Protein AF-A0A2E7NXA2-F1 (afdb_monomer_lite)

Structure (mmCIF, N/CA/C/O backbone):
data_AF-A0A2E7NXA2-F1
#
_entry.id   AF-A0A2E7NXA2-F1
#
loop_
_atom_site.group_PDB
_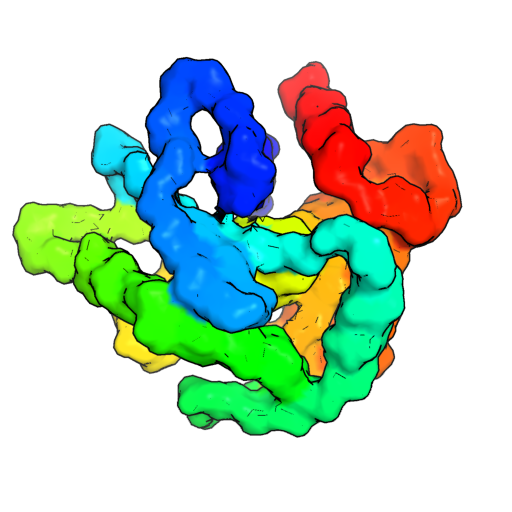atom_site.id
_atom_site.type_symbol
_atom_site.label_atom_id
_atom_site.label_alt_id
_atom_site.label_comp_id
_atom_site.label_asym_id
_atom_site.label_entity_id
_atom_site.label_seq_id
_atom_site.pdbx_PDB_ins_code
_atom_site.Cartn_x
_atom_site.Cartn_y
_atom_site.Cartn_z
_atom_site.occupancy
_atom_site.B_iso_or_equiv
_atom_site.auth_seq_id
_atom_site.auth_comp_id
_atom_site.auth_asym_id
_atom_site.auth_atom_id
_atom_site.pdbx_PDB_model_num
ATOM 1 N N . MET A 1 1 ? -16.836 -3.046 -6.533 1.00 71.62 1 MET A N 1
ATOM 2 C CA . MET A 1 1 ? -16.035 -2.036 -7.248 1.00 71.62 1 MET A CA 1
ATOM 3 C C . MET A 1 1 ? -15.744 -0.869 -6.328 1.00 71.62 1 MET A C 1
ATOM 5 O O . MET A 1 1 ? -16.643 -0.402 -5.627 1.00 71.62 1 MET A O 1
ATOM 9 N N . THR A 1 2 ? -14.495 -0.420 -6.298 1.00 87.81 2 THR A N 1
ATOM 10 C CA . THR A 1 2 ? -14.061 0.725 -5.492 1.00 87.81 2 THR A CA 1
ATOM 11 C C . THR A 1 2 ? -14.562 2.031 -6.111 1.00 87.81 2 THR A C 1
ATOM 13 O O . THR A 1 2 ? -14.326 2.310 -7.281 1.00 87.81 2 THR A O 1
ATOM 16 N N . SER A 1 3 ? -15.252 2.865 -5.324 1.00 92.94 3 SER A N 1
ATOM 17 C CA . SER A 1 3 ? -15.805 4.127 -5.833 1.00 92.94 3 SER A CA 1
ATOM 18 C C . SER A 1 3 ? -14.720 5.137 -6.214 1.00 92.94 3 SER A C 1
ATOM 20 O O . SER A 1 3 ? -13.689 5.245 -5.546 1.00 92.94 3 SER A O 1
ATOM 22 N N . HIS A 1 4 ? -15.002 5.960 -7.227 1.00 93.00 4 HIS A N 1
ATOM 23 C CA . HIS A 1 4 ? -14.107 7.028 -7.680 1.00 93.00 4 HIS A CA 1
ATOM 24 C C . HIS A 1 4 ? -13.655 7.952 -6.531 1.00 93.00 4 HIS A C 1
ATOM 26 O O . HIS A 1 4 ? -12.472 8.251 -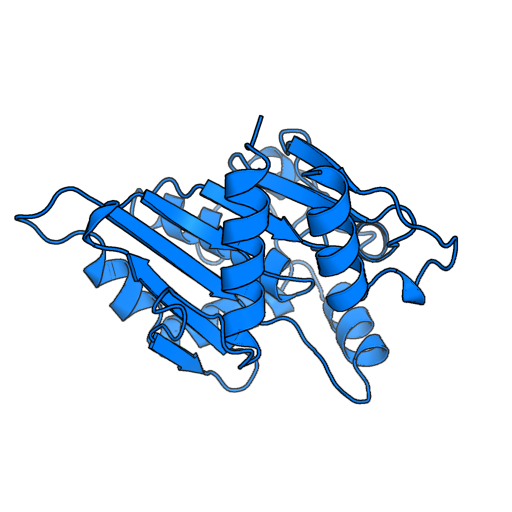6.374 1.00 93.00 4 HIS A O 1
ATOM 32 N N . ARG A 1 5 ? -14.583 8.322 -5.635 1.00 92.56 5 ARG A N 1
ATOM 33 C CA . ARG A 1 5 ? -14.288 9.118 -4.431 1.00 92.56 5 ARG A CA 1
ATOM 34 C C . ARG A 1 5 ? -13.239 8.460 -3.526 1.00 92.56 5 ARG A C 1
ATOM 36 O O . ARG A 1 5 ? -12.400 9.164 -2.963 1.00 92.56 5 ARG A O 1
ATOM 43 N N . ASN A 1 6 ? -13.282 7.136 -3.365 1.00 93.94 6 ASN A N 1
ATOM 44 C CA . ASN A 1 6 ? -12.294 6.404 -2.569 1.00 93.94 6 ASN A CA 1
ATOM 45 C C . ASN A 1 6 ? -10.931 6.358 -3.269 1.00 93.94 6 ASN A C 1
ATOM 47 O O . ASN A 1 6 ? -9.923 6.513 -2.585 1.00 93.94 6 ASN A O 1
ATOM 51 N N . LEU A 1 7 ? -10.893 6.230 -4.601 1.00 95.75 7 LEU A N 1
ATOM 52 C CA . LEU A 1 7 ? -9.645 6.315 -5.370 1.00 95.75 7 LEU A CA 1
ATOM 53 C C . LEU A 1 7 ? -8.970 7.677 -5.167 1.00 95.75 7 LEU A C 1
ATOM 55 O O . LEU A 1 7 ? -7.802 7.740 -4.796 1.00 95.75 7 LEU A O 1
ATOM 59 N N . CYS A 1 8 ? -9.722 8.771 -5.313 1.00 94.38 8 CYS A N 1
ATOM 60 C CA . CYS A 1 8 ? -9.199 10.123 -5.117 1.00 94.38 8 CYS A CA 1
ATOM 61 C C . CYS A 1 8 ? -8.696 10.362 -3.687 1.00 94.38 8 CYS A C 1
ATOM 63 O O . CYS A 1 8 ? -7.637 10.956 -3.499 1.00 94.38 8 CYS A O 1
ATOM 65 N N . ARG A 1 9 ? -9.407 9.869 -2.666 1.00 94.19 9 ARG A N 1
ATOM 66 C CA . ARG A 1 9 ? -8.960 9.960 -1.264 1.00 94.19 9 ARG A CA 1
ATOM 67 C C . ARG A 1 9 ? -7.703 9.135 -0.991 1.00 94.19 9 ARG A C 1
ATOM 69 O O . ARG A 1 9 ? -6.785 9.634 -0.349 1.00 94.19 9 ARG A O 1
ATOM 76 N N . ALA A 1 10 ? -7.638 7.910 -1.509 1.00 96.00 10 ALA A N 1
ATOM 77 C CA . ALA A 1 10 ? -6.447 7.074 -1.396 1.00 96.00 10 ALA A CA 1
ATOM 78 C C . ALA A 1 10 ? -5.238 7.720 -2.085 1.00 96.00 10 ALA A C 1
ATOM 80 O O . ALA A 1 10 ? -4.130 7.643 -1.560 1.00 96.00 10 ALA A O 1
ATOM 81 N N . PHE A 1 11 ? -5.445 8.409 -3.212 1.00 95.44 11 PHE A N 1
ATOM 82 C CA . PHE A 1 11 ? -4.374 9.136 -3.889 1.00 95.44 11 PHE A CA 1
ATOM 83 C C . PHE A 1 11 ? -3.943 10.404 -3.136 1.00 95.44 11 PHE A C 1
ATOM 85 O O . PHE A 1 11 ? -2.756 10.700 -3.084 1.00 95.44 11 PHE A O 1
ATOM 92 N N . ARG A 1 12 ? -4.856 11.121 -2.467 1.00 94.00 12 ARG A N 1
ATOM 93 C CA . ARG A 1 12 ? -4.474 12.223 -1.558 1.00 94.00 12 ARG A CA 1
ATOM 94 C C . ARG A 1 12 ? -3.584 11.737 -0.410 1.00 94.00 12 ARG A C 1
ATOM 96 O O . ARG A 1 12 ? -2.581 12.368 -0.106 1.00 94.00 12 ARG A O 1
ATOM 103 N N . ALA A 1 13 ? -3.893 10.579 0.175 1.00 94.50 13 ALA A N 1
ATOM 104 C CA . ALA A 1 13 ? -3.023 9.963 1.180 1.00 94.50 13 ALA A CA 1
ATOM 105 C C . ALA A 1 13 ? -1.630 9.614 0.618 1.00 94.50 13 ALA A C 1
ATOM 107 O O . ALA A 1 13 ? -0.628 9.795 1.303 1.00 94.50 13 ALA A O 1
ATOM 108 N N . VAL A 1 14 ? -1.542 9.165 -0.641 1.00 94.56 14 VAL A N 1
ATOM 109 C CA . VAL A 1 14 ? -0.246 9.003 -1.322 1.00 94.56 14 VAL A CA 1
ATOM 110 C C . VAL A 1 14 ? 0.489 10.338 -1.404 1.00 94.56 14 VAL A C 1
ATOM 112 O O . VAL A 1 14 ? 1.670 10.413 -1.098 1.00 94.56 14 VAL A O 1
ATOM 115 N N . GLU A 1 15 ? -0.167 11.410 -1.825 1.00 91.50 15 GLU A N 1
ATOM 116 C CA . GLU A 1 15 ? 0.509 12.695 -2.011 1.00 91.50 15 GLU A CA 1
ATOM 117 C C . GLU A 1 15 ? 0.977 13.338 -0.703 1.00 91.50 15 GLU A C 1
ATOM 119 O O . GLU A 1 15 ? 2.035 13.979 -0.686 1.00 91.50 15 GLU A O 1
ATOM 124 N N . SER A 1 16 ? 0.268 13.109 0.403 1.00 89.25 16 SER A N 1
ATOM 125 C CA . SER A 1 16 ? 0.677 13.632 1.706 1.00 89.25 16 SER A CA 1
ATOM 126 C C . SER A 1 16 ? 1.985 13.011 2.208 1.00 89.25 16 SER A C 1
ATOM 128 O O . SER A 1 16 ? 2.823 13.720 2.773 1.00 89.25 16 SER A O 1
ATOM 130 N N . VAL A 1 17 ? 2.256 11.731 1.904 1.00 90.00 17 VAL A N 1
ATOM 131 C CA . VAL A 1 17 ? 3.558 11.106 2.208 1.00 90.00 17 VAL A CA 1
ATOM 132 C C . VAL A 1 17 ? 4.701 11.675 1.335 1.00 90.00 17 VAL A C 1
ATOM 134 O O . VAL A 1 17 ? 5.881 11.494 1.631 1.00 90.00 17 VAL A O 1
ATOM 137 N N . TYR A 1 18 ? 4.400 12.480 0.315 1.00 88.12 18 TYR A N 1
ATOM 138 C CA . TYR A 1 18 ? 5.392 13.266 -0.435 1.00 88.12 18 TYR A CA 1
ATOM 139 C C . TYR A 1 18 ? 5.447 14.744 -0.030 1.00 88.12 18 TYR A C 1
ATOM 141 O O . TYR A 1 18 ? 6.106 15.531 -0.704 1.00 88.12 18 TYR A O 1
ATOM 149 N N . GLY A 1 19 ? 4.789 15.130 1.068 1.00 81.12 19 GLY A N 1
ATOM 150 C CA . GLY A 1 19 ? 4.826 16.499 1.584 1.00 81.12 19 GLY A CA 1
ATOM 151 C C . GLY A 1 19 ? 3.989 17.493 0.778 1.00 81.12 19 GLY A C 1
ATOM 152 O O . GLY A 1 19 ? 4.168 18.697 0.936 1.00 81.12 19 GLY A O 1
ATOM 153 N N . ARG A 1 20 ? 3.074 17.025 -0.084 1.00 74.25 20 ARG A N 1
ATOM 154 C CA . ARG A 1 20 ? 2.134 17.922 -0.763 1.00 74.25 20 ARG A CA 1
ATOM 155 C C . ARG A 1 20 ? 0.990 18.299 0.186 1.00 74.25 20 ARG A C 1
ATOM 157 O O . ARG A 1 20 ? 0.282 17.402 0.645 1.00 74.25 20 ARG A O 1
ATOM 164 N N . PRO A 1 21 ? 0.773 19.596 0.464 1.00 63.00 21 PRO A N 1
ATOM 165 C CA . PRO A 1 21 ? -0.366 20.034 1.256 1.00 63.00 21 PRO A CA 1
ATOM 166 C C . PRO A 1 21 ? -1.672 19.847 0.473 1.00 63.00 21 PRO A C 1
ATOM 168 O O . PRO A 1 21 ? -1.718 19.995 -0.751 1.00 63.00 21 PRO A O 1
ATOM 171 N N . HIS A 1 22 ? -2.752 19.550 1.192 1.00 65.88 22 HIS A N 1
ATOM 172 C CA . HIS A 1 22 ? -4.108 19.503 0.655 1.00 65.88 22 HIS A CA 1
ATOM 173 C C . HIS A 1 22 ? -4.972 20.513 1.409 1.00 65.88 22 HIS A C 1
ATOM 175 O O . HIS A 1 22 ? -4.968 20.534 2.637 1.00 65.88 22 HIS A O 1
ATOM 181 N N . ALA A 1 23 ? -5.714 21.347 0.681 1.00 57.81 23 ALA A N 1
ATOM 182 C CA . ALA A 1 23 ? -6.649 22.287 1.286 1.00 57.81 23 ALA A CA 1
ATOM 183 C C . ALA A 1 23 ? -7.861 21.549 1.887 1.00 57.81 23 ALA A C 1
ATOM 185 O O . ALA A 1 23 ? -8.395 20.627 1.267 1.00 57.81 23 ALA A O 1
ATOM 186 N N . GLY A 1 24 ? -8.308 21.991 3.066 1.00 59.12 24 GLY A N 1
ATOM 187 C CA . GLY A 1 24 ? -9.613 21.636 3.639 1.00 59.12 24 GLY A CA 1
ATOM 188 C C . GLY A 1 24 ? -9.698 20.339 4.451 1.00 59.12 24 GLY A C 1
ATOM 189 O O . GLY A 1 24 ? -10.773 20.038 4.947 1.00 59.12 24 GLY A O 1
ATOM 190 N N . ASP A 1 25 ? -8.603 19.595 4.629 1.00 60.22 25 ASP A N 1
ATOM 191 C CA . ASP A 1 25 ? -8.569 18.343 5.400 1.00 60.22 25 ASP A CA 1
ATOM 192 C C . ASP A 1 25 ? -7.166 18.151 6.025 1.00 60.22 25 ASP A C 1
ATOM 194 O O . ASP A 1 25 ? -6.154 18.367 5.353 1.00 60.22 25 ASP A O 1
ATOM 198 N N . ASN A 1 26 ? -7.081 17.687 7.279 1.00 70.19 26 ASN A N 1
ATOM 199 C CA . ASN A 1 26 ? -5.822 17.393 7.989 1.00 70.19 26 ASN A CA 1
ATOM 200 C C . ASN A 1 26 ? -5.121 16.123 7.437 1.00 70.19 26 ASN A C 1
ATOM 202 O O . ASN A 1 26 ? -5.003 15.101 8.109 1.00 70.19 26 ASN A O 1
ATOM 206 N N . TRP A 1 27 ? -4.630 16.173 6.194 1.00 81.88 27 TRP A N 1
ATOM 207 C CA . TRP A 1 27 ? -3.899 15.070 5.542 1.00 81.88 27 TRP A CA 1
ATOM 208 C C . TRP A 1 27 ? -2.441 14.919 6.011 1.00 81.88 27 TRP A C 1
ATOM 210 O O . TRP A 1 27 ? -1.747 14.020 5.539 1.00 81.88 27 TRP A O 1
ATOM 220 N N . ALA A 1 28 ? -1.970 15.781 6.921 1.00 74.56 28 ALA A N 1
ATOM 221 C CA . ALA A 1 28 ? -0.577 15.823 7.367 1.00 74.56 28 ALA A CA 1
ATOM 222 C C . ALA A 1 28 ? -0.103 14.490 7.982 1.00 74.56 28 ALA A C 1
ATOM 224 O O . ALA A 1 28 ? 1.021 14.075 7.703 1.00 74.56 28 ALA A O 1
ATOM 225 N N . GLY A 1 29 ? -0.983 13.793 8.721 1.00 83.94 29 GLY A N 1
ATOM 226 C CA . GLY A 1 29 ? -0.728 12.477 9.322 1.00 83.94 29 GLY A CA 1
ATOM 227 C C . GLY A 1 29 ? 0.507 12.406 10.235 1.00 83.94 29 GLY A C 1
ATOM 228 O O . GLY A 1 29 ? 1.301 13.337 10.333 1.00 83.94 29 GLY A O 1
ATOM 229 N N . LYS A 1 30 ? 0.707 11.272 10.909 1.00 91.69 30 LYS A N 1
ATOM 230 C CA . LYS A 1 30 ? 1.970 10.966 11.594 1.00 91.69 30 LYS A CA 1
ATOM 231 C C . LYS A 1 30 ? 2.940 10.323 10.611 1.00 91.69 30 LYS A C 1
ATOM 233 O O . LYS A 1 30 ? 2.591 9.341 9.960 1.00 91.69 30 LYS A O 1
ATOM 238 N N . ARG A 1 31 ? 4.154 10.867 10.505 1.00 93.94 31 ARG A N 1
ATOM 239 C CA . ARG A 1 31 ? 5.212 10.349 9.625 1.00 93.94 31 ARG A CA 1
ATOM 240 C C . ARG A 1 31 ? 6.053 9.307 10.346 1.00 93.94 31 ARG A C 1
ATOM 242 O O . ARG A 1 31 ? 6.430 9.507 11.495 1.00 93.94 31 ARG A O 1
ATOM 249 N N . ILE A 1 32 ? 6.364 8.227 9.642 1.00 95.12 32 ILE A N 1
ATOM 250 C CA . ILE A 1 32 ? 7.222 7.139 10.114 1.00 95.12 32 ILE A CA 1
ATOM 251 C C . ILE A 1 32 ? 8.330 6.983 9.087 1.00 95.12 32 ILE A C 1
ATOM 253 O O . ILE A 1 32 ? 8.043 6.900 7.894 1.00 95.12 32 ILE A O 1
ATOM 257 N N . ARG A 1 33 ? 9.583 6.995 9.534 1.00 95.00 33 ARG A N 1
ATOM 258 C CA . ARG A 1 33 ? 10.766 6.962 8.670 1.00 95.00 33 ARG A CA 1
ATOM 259 C C . ARG A 1 33 ? 11.689 5.849 9.126 1.00 95.00 33 ARG A C 1
ATOM 261 O O . ARG A 1 33 ? 11.992 5.774 10.311 1.00 95.00 33 ARG A O 1
ATOM 268 N N . SER A 1 34 ? 12.142 5.035 8.185 1.00 93.19 34 SER A N 1
ATOM 269 C CA . SER A 1 34 ? 13.271 4.130 8.369 1.00 93.19 34 SER A CA 1
ATOM 270 C C . SER A 1 34 ? 14.453 4.578 7.506 1.00 93.19 34 SER A C 1
ATOM 272 O O . SER A 1 34 ? 14.394 5.632 6.870 1.00 93.19 34 SER A O 1
ATOM 274 N N . ALA A 1 35 ? 15.524 3.783 7.481 1.00 86.94 35 ALA A N 1
ATOM 275 C CA . ALA A 1 35 ? 16.659 4.020 6.596 1.00 86.94 35 ALA A CA 1
ATOM 276 C C . ALA A 1 35 ? 16.246 3.990 5.113 1.00 86.94 35 ALA A C 1
ATOM 278 O O . ALA A 1 35 ? 16.685 4.840 4.341 1.00 86.94 35 ALA A O 1
ATOM 279 N N . HIS A 1 36 ? 15.356 3.065 4.732 1.00 84.94 36 HIS A N 1
ATOM 280 C CA . HIS A 1 36 ? 14.996 2.828 3.328 1.00 84.94 36 HIS A CA 1
ATOM 281 C C . HIS A 1 36 ? 13.546 3.181 2.973 1.00 84.94 36 HIS A C 1
ATOM 283 O O . HIS A 1 36 ? 13.133 3.050 1.820 1.00 84.94 36 HIS A O 1
ATOM 289 N N . GLY A 1 37 ? 12.744 3.624 3.942 1.00 88.56 37 GLY A N 1
ATOM 290 C CA . GLY A 1 37 ? 11.308 3.776 3.756 1.00 88.56 37 GLY A CA 1
ATOM 291 C C . GLY A 1 37 ? 10.707 4.953 4.501 1.00 88.56 37 GLY A C 1
ATOM 292 O O . GLY A 1 37 ? 11.227 5.457 5.495 1.00 88.56 37 GLY A O 1
ATOM 293 N N . GLU A 1 38 ? 9.536 5.373 4.034 1.00 94.50 38 GLU A N 1
ATOM 294 C CA . GLU A 1 38 ? 8.725 6.356 4.735 1.00 94.50 38 GLU A CA 1
ATOM 295 C C . GLU A 1 38 ? 7.239 6.016 4.588 1.00 94.50 38 GLU A C 1
ATOM 297 O O . GLU A 1 38 ? 6.777 5.638 3.511 1.00 94.50 38 GLU A O 1
ATOM 302 N N . ALA A 1 39 ? 6.479 6.177 5.665 1.00 96.38 39 ALA A N 1
ATOM 303 C CA . ALA A 1 39 ? 5.034 6.018 5.689 1.00 96.38 39 ALA A CA 1
ATOM 304 C C . ALA A 1 39 ? 4.356 7.211 6.379 1.00 96.38 39 ALA A C 1
ATOM 306 O O . ALA A 1 39 ? 4.995 8.018 7.067 1.00 96.38 39 ALA A O 1
ATOM 307 N N . ALA A 1 40 ? 3.050 7.337 6.174 1.00 95.69 40 ALA A N 1
ATOM 308 C CA . ALA A 1 40 ? 2.187 8.281 6.866 1.00 95.69 40 ALA A CA 1
ATOM 309 C C . ALA A 1 40 ? 0.928 7.572 7.374 1.00 95.69 40 ALA A C 1
ATOM 311 O O . ALA A 1 40 ? 0.265 6.872 6.611 1.00 95.69 40 ALA A O 1
ATOM 312 N N . VAL A 1 41 ? 0.578 7.797 8.641 1.00 95.88 41 VAL A N 1
ATOM 313 C CA . VAL A 1 41 ? -0.673 7.335 9.257 1.00 95.88 41 VAL A CA 1
ATOM 314 C C . VAL A 1 41 ? -1.601 8.532 9.433 1.00 95.88 41 VAL A C 1
ATOM 316 O O . VAL A 1 41 ? -1.298 9.464 10.173 1.00 95.88 41 VAL A O 1
ATOM 319 N N . ILE A 1 42 ? -2.729 8.536 8.730 1.00 94.19 42 ILE A N 1
ATOM 320 C CA . ILE A 1 42 ? -3.641 9.679 8.617 1.00 94.19 42 ILE A CA 1
ATOM 321 C C . ILE A 1 42 ? -4.995 9.263 9.179 1.00 94.19 42 ILE A C 1
ATOM 323 O O . ILE A 1 42 ? -5.670 8.401 8.614 1.00 94.19 42 ILE A O 1
ATOM 327 N N . ARG A 1 43 ? -5.394 9.870 10.296 1.00 92.19 43 ARG A N 1
ATOM 328 C CA . ARG A 1 43 ? -6.613 9.509 11.026 1.00 92.19 43 ARG A CA 1
ATOM 329 C C . ARG A 1 43 ? -7.726 10.514 10.732 1.00 92.19 43 ARG A C 1
ATOM 331 O O . ARG A 1 43 ? -7.512 11.719 10.798 1.00 92.19 43 ARG A O 1
ATOM 338 N N . PHE A 1 44 ? -8.926 10.007 10.458 1.00 91.31 44 PHE A N 1
ATOM 339 C CA . PHE A 1 44 ? -10.154 10.782 10.269 1.00 91.31 44 PHE A CA 1
ATOM 340 C C . PHE A 1 44 ? -11.219 10.324 11.279 1.00 91.31 44 PHE A C 1
ATOM 342 O O . PHE A 1 44 ? -12.101 9.540 10.900 1.00 91.31 44 PHE A O 1
ATOM 349 N N . PRO A 1 45 ? -11.163 10.798 12.543 1.00 87.62 45 PRO A N 1
ATOM 350 C CA . PRO A 1 45 ? -12.012 10.303 13.631 1.00 87.62 45 PRO A CA 1
ATOM 351 C C . PRO A 1 45 ? -13.510 10.391 13.329 1.00 87.62 45 PRO A C 1
ATOM 353 O O . PRO A 1 45 ? -14.219 9.401 13.469 1.00 87.62 45 PRO A O 1
ATOM 356 N N . ALA A 1 46 ? -13.972 11.524 12.787 1.00 88.00 46 ALA A N 1
ATOM 357 C CA . ALA A 1 46 ? -15.385 11.749 12.460 1.00 88.00 46 ALA A CA 1
ATOM 358 C C . ALA A 1 46 ? -15.966 10.737 11.456 1.00 88.00 46 ALA A C 1
ATOM 360 O O . ALA A 1 46 ? -17.167 10.498 11.436 1.00 88.00 46 ALA A O 1
ATOM 361 N N . SER A 1 47 ? -15.121 10.143 10.608 1.00 88.88 47 SER A N 1
ATOM 362 C CA . SER A 1 47 ? -15.539 9.130 9.629 1.00 88.88 47 SER A CA 1
ATOM 363 C C . SER A 1 47 ? -15.033 7.726 9.955 1.00 88.88 47 SER A C 1
ATOM 365 O O . SER A 1 47 ? -15.189 6.835 9.121 1.00 88.88 47 SER A O 1
ATOM 367 N N . GLN A 1 48 ? -14.391 7.563 11.120 1.00 91.38 48 GLN A N 1
ATOM 368 C CA . GLN A 1 48 ? -13.756 6.334 11.598 1.00 91.38 48 GLN A CA 1
ATOM 369 C C . GLN A 1 48 ? -12.882 5.673 10.530 1.00 91.38 48 GLN A C 1
ATOM 371 O O . GLN A 1 48 ? -13.030 4.498 10.204 1.00 91.38 48 GLN A O 1
ATOM 376 N N . ARG A 1 49 ? -11.987 6.457 9.921 1.00 93.50 49 ARG A N 1
ATOM 377 C CA . ARG A 1 49 ? -11.081 5.982 8.868 1.00 93.50 49 ARG A CA 1
ATOM 378 C C . ARG A 1 49 ? -9.641 6.267 9.219 1.00 93.50 49 ARG A C 1
ATOM 380 O O . ARG A 1 49 ? -9.327 7.349 9.710 1.00 93.50 49 ARG A O 1
ATOM 387 N N . VAL A 1 50 ? -8.770 5.331 8.872 1.00 95.62 50 VAL A N 1
ATOM 388 C CA . VAL A 1 50 ? -7.324 5.522 8.941 1.00 95.62 50 VAL A CA 1
ATOM 389 C C . VAL A 1 50 ? -6.711 5.143 7.607 1.00 95.62 50 VAL A C 1
ATOM 391 O O . VAL A 1 50 ? -6.946 4.048 7.108 1.00 95.62 50 VAL A O 1
ATOM 394 N N . TYR A 1 51 ? -5.930 6.050 7.031 1.00 97.38 51 TYR A N 1
ATOM 395 C CA . TYR A 1 51 ? -5.104 5.758 5.866 1.00 97.38 51 TYR A CA 1
ATOM 396 C C . TYR A 1 51 ? -3.675 5.514 6.326 1.00 97.38 51 TYR A C 1
ATOM 398 O O . TYR A 1 51 ? -3.119 6.332 7.055 1.00 97.38 51 TYR A O 1
ATOM 406 N N . ILE A 1 52 ? -3.076 4.424 5.867 1.00 97.94 52 ILE A N 1
ATOM 407 C CA . ILE A 1 52 ? -1.644 4.173 5.989 1.00 97.94 52 ILE A CA 1
ATOM 408 C C . ILE A 1 52 ? -1.082 4.232 4.572 1.00 97.94 52 ILE A C 1
ATOM 410 O O . ILE A 1 52 ? -1.359 3.367 3.736 1.00 97.94 52 ILE A O 1
ATOM 414 N N . ALA A 1 53 ? -0.364 5.313 4.287 1.00 97.56 53 ALA A N 1
ATOM 415 C CA . ALA A 1 53 ? 0.224 5.576 2.986 1.00 97.56 53 ALA A CA 1
ATOM 416 C C . ALA A 1 53 ? 1.726 5.322 3.022 1.00 97.56 53 ALA A C 1
ATOM 418 O O . ALA A 1 53 ? 2.432 5.896 3.847 1.00 97.56 53 ALA A O 1
ATOM 419 N N . PHE A 1 54 ? 2.215 4.508 2.097 1.00 97.19 54 PHE A N 1
ATOM 420 C CA . PHE A 1 54 ? 3.634 4.205 1.964 1.00 97.19 54 PHE A CA 1
ATOM 421 C C . PHE A 1 54 ? 4.235 5.006 0.812 1.00 97.19 54 PHE A C 1
ATOM 423 O O . PHE A 1 54 ? 3.668 5.095 -0.284 1.00 97.19 54 PHE A O 1
ATOM 430 N N . LYS A 1 55 ? 5.401 5.595 1.060 1.00 93.25 55 LYS A N 1
ATOM 431 C CA . LYS A 1 55 ? 6.173 6.331 0.064 1.00 93.25 55 LYS A CA 1
ATOM 432 C C . LYS A 1 55 ? 6.911 5.333 -0.822 1.00 93.25 55 LYS A C 1
ATOM 434 O O . LYS A 1 55 ? 7.627 4.473 -0.327 1.00 93.25 55 LYS A O 1
ATOM 439 N N . GLY A 1 56 ? 6.750 5.455 -2.132 1.00 86.31 56 GLY A N 1
ATOM 440 C CA . GLY A 1 56 ? 7.640 4.815 -3.098 1.00 86.31 56 GLY A CA 1
ATOM 441 C C . GLY A 1 56 ? 8.914 5.623 -3.346 1.00 86.31 56 GLY A C 1
ATOM 442 O O . GLY A 1 56 ? 8.975 6.816 -3.027 1.00 86.31 56 GLY A O 1
ATOM 443 N N . THR A 1 57 ? 9.893 4.985 -3.977 1.00 76.31 57 THR A N 1
ATOM 444 C CA . THR A 1 57 ? 11.177 5.572 -4.381 1.00 76.31 57 THR A CA 1
ATOM 445 C C . THR A 1 57 ? 10.973 6.771 -5.318 1.00 76.31 57 THR A C 1
ATOM 447 O O . THR A 1 57 ? 10.025 6.813 -6.102 1.00 76.31 57 THR A O 1
ATOM 450 N N . GLY A 1 58 ? 11.839 7.781 -5.239 1.00 66.19 58 GLY A N 1
ATOM 451 C CA . GLY A 1 58 ? 11.844 8.929 -6.151 1.00 66.19 58 GLY A CA 1
ATOM 452 C C . GLY A 1 58 ? 13.171 9.683 -6.087 1.00 66.19 58 GLY A C 1
ATOM 453 O O . GLY A 1 58 ? 13.872 9.569 -5.088 1.00 66.19 58 GLY A O 1
ATOM 454 N N . GLY A 1 59 ? 13.495 10.450 -7.133 1.00 61.00 59 GLY A N 1
ATOM 455 C CA . GLY A 1 59 ? 14.750 11.208 -7.249 1.00 61.00 59 GLY A CA 1
ATOM 456 C C . GLY A 1 59 ? 15.658 10.708 -8.378 1.00 61.00 59 GLY A C 1
ATOM 457 O O . GLY A 1 59 ? 15.254 9.865 -9.184 1.00 61.00 59 GLY A O 1
ATOM 458 N N . GLU A 1 60 ? 16.877 11.244 -8.447 1.00 50.47 60 GLU A N 1
ATOM 459 C CA . GLU A 1 60 ? 17.919 10.752 -9.356 1.00 50.47 60 GLU A CA 1
ATOM 460 C C . GLU A 1 60 ? 18.218 9.273 -9.063 1.00 50.47 60 GLU A C 1
ATOM 462 O O . GLU A 1 60 ? 18.244 8.849 -7.909 1.00 50.47 60 GLU A O 1
ATOM 467 N N . GLY A 1 61 ? 18.355 8.454 -10.108 1.00 60.62 61 GLY A N 1
ATOM 468 C CA . GLY A 1 61 ? 18.526 7.003 -9.959 1.00 60.62 61 GLY A CA 1
ATOM 469 C C . GLY A 1 61 ? 17.238 6.212 -9.685 1.00 60.62 61 GLY A C 1
ATOM 470 O O . GLY A 1 61 ? 17.314 4.994 -9.558 1.00 60.62 61 GLY A O 1
ATOM 471 N N . PHE A 1 62 ? 16.055 6.853 -9.670 1.00 68.88 62 PHE A N 1
ATOM 472 C CA . PHE A 1 62 ? 14.749 6.192 -9.487 1.00 68.88 62 PHE A CA 1
ATOM 473 C C . PHE A 1 62 ? 14.599 4.904 -10.308 1.00 68.88 62 PHE A C 1
ATOM 475 O O . PHE A 1 62 ? 14.222 3.870 -9.764 1.00 68.88 62 PHE A O 1
ATOM 482 N N . TRP A 1 63 ? 14.917 4.963 -11.603 1.00 66.56 63 TRP A N 1
ATOM 483 C CA . TRP A 1 63 ? 14.781 3.822 -12.507 1.00 66.56 63 TRP A CA 1
ATOM 484 C C . TRP A 1 63 ? 15.786 2.704 -12.218 1.00 66.56 63 TRP A C 1
ATOM 486 O O . TRP A 1 63 ? 15.422 1.540 -12.333 1.00 66.56 63 TRP A O 1
ATOM 496 N N . GLY A 1 64 ? 17.014 3.038 -11.806 1.00 65.81 64 GLY A N 1
ATOM 497 C CA . GLY A 1 64 ? 18.011 2.048 -11.387 1.00 65.81 64 GLY A CA 1
ATOM 498 C C . GLY A 1 64 ? 17.561 1.325 -10.122 1.00 65.81 64 GLY A C 1
ATOM 499 O O . GLY A 1 64 ? 17.385 0.112 -10.140 1.00 65.81 64 GLY A O 1
ATOM 500 N N . ASN A 1 65 ? 17.227 2.091 -9.082 1.00 70.88 65 ASN A N 1
ATOM 501 C CA . ASN A 1 65 ? 16.759 1.554 -7.804 1.00 70.88 65 ASN A CA 1
ATOM 502 C C . ASN A 1 65 ? 15.488 0.713 -7.960 1.00 70.88 65 ASN A C 1
ATOM 504 O O . ASN A 1 65 ? 15.388 -0.360 -7.383 1.00 70.88 65 ASN A O 1
ATOM 508 N N . LEU A 1 66 ? 14.526 1.163 -8.774 1.00 69.31 66 LEU A N 1
ATOM 509 C CA . LEU A 1 66 ? 13.302 0.407 -9.028 1.00 69.31 66 LEU A CA 1
ATOM 510 C C . LEU A 1 66 ? 13.578 -0.906 -9.771 1.00 69.31 66 LEU A C 1
ATOM 512 O O . LEU A 1 66 ? 12.957 -1.917 -9.464 1.00 69.31 66 LEU A O 1
ATOM 516 N N . LEU A 1 67 ? 14.485 -0.912 -10.752 1.00 69.06 67 LEU A N 1
ATOM 517 C CA . LEU A 1 67 ? 14.855 -2.141 -11.455 1.00 69.06 67 LEU A CA 1
ATOM 518 C C . LEU A 1 67 ? 15.626 -3.103 -10.551 1.00 69.06 67 LEU A C 1
ATOM 520 O O . LEU A 1 67 ? 15.407 -4.308 -10.644 1.00 69.06 67 LEU A O 1
ATOM 524 N N . ASP A 1 68 ? 16.511 -2.592 -9.701 1.00 71.94 68 ASP A N 1
ATOM 525 C CA . ASP A 1 68 ? 17.285 -3.405 -8.763 1.00 71.94 68 ASP A CA 1
ATOM 526 C C . ASP A 1 68 ? 16.401 -3.990 -7.672 1.00 71.94 68 ASP A C 1
ATOM 528 O O . ASP A 1 68 ? 16.501 -5.186 -7.392 1.00 71.94 68 ASP A O 1
ATOM 532 N N . ASP A 1 69 ? 15.463 -3.187 -7.162 1.00 68.19 69 ASP A N 1
ATOM 533 C CA . ASP A 1 69 ? 14.371 -3.661 -6.332 1.00 68.19 69 ASP A CA 1
ATOM 534 C C . ASP A 1 69 ? 13.678 -4.815 -7.059 1.00 68.19 69 ASP A C 1
ATOM 536 O O . ASP A 1 69 ? 13.809 -5.944 -6.613 1.00 68.19 69 ASP A O 1
ATOM 540 N N . LEU A 1 70 ? 13.071 -4.596 -8.233 1.00 67.62 70 LEU A N 1
ATOM 541 C CA . LEU A 1 70 ? 12.303 -5.616 -8.971 1.00 67.62 70 LEU A CA 1
ATOM 542 C C . LEU A 1 70 ? 13.067 -6.908 -9.319 1.00 67.62 70 LEU A C 1
ATOM 544 O O . LEU A 1 70 ? 12.435 -7.937 -9.589 1.00 67.62 70 LEU A O 1
ATOM 548 N N . LYS A 1 71 ? 14.403 -6.871 -9.339 1.00 67.12 71 LYS A N 1
ATOM 549 C CA . LYS A 1 71 ? 15.277 -8.033 -9.568 1.00 67.12 71 LYS A CA 1
ATOM 550 C C . LYS A 1 71 ? 15.561 -8.845 -8.300 1.00 67.12 71 LYS A C 1
ATOM 552 O O . LYS A 1 71 ? 16.156 -9.918 -8.408 1.00 67.12 71 LYS A O 1
ATOM 557 N N . ALA A 1 72 ? 15.155 -8.378 -7.120 1.00 68.25 72 ALA A N 1
ATOM 558 C CA . ALA A 1 72 ? 15.452 -9.033 -5.855 1.00 68.25 72 ALA A CA 1
ATOM 559 C C . ALA A 1 72 ? 14.857 -10.450 -5.752 1.00 68.25 72 ALA A C 1
ATOM 561 O O . ALA A 1 72 ? 13.803 -10.788 -6.301 1.00 68.25 72 ALA A O 1
ATOM 562 N N . TRP A 1 73 ? 15.539 -11.295 -4.980 1.00 80.06 73 TRP A N 1
ATOM 563 C CA . TRP A 1 73 ? 15.222 -12.711 -4.855 1.00 80.06 73 TRP A CA 1
ATOM 564 C C . TRP A 1 73 ? 13.952 -12.952 -4.021 1.00 80.06 73 TRP A C 1
ATOM 566 O O . TRP A 1 73 ? 13.682 -12.227 -3.061 1.00 80.06 73 TRP A O 1
ATOM 576 N N . PRO A 1 74 ? 13.171 -14.004 -4.322 1.00 87.75 74 PRO A N 1
ATOM 577 C CA . PRO A 1 74 ? 12.020 -14.365 -3.505 1.00 87.75 74 PRO A CA 1
ATOM 578 C C . PRO A 1 74 ? 12.433 -14.867 -2.107 1.00 87.75 74 PRO A C 1
ATOM 580 O O . PRO A 1 74 ? 13.146 -15.868 -1.986 1.00 87.75 74 PRO A O 1
ATOM 583 N N . ALA A 1 75 ? 11.902 -14.269 -1.046 1.00 90.44 75 ALA A N 1
ATOM 584 C CA . ALA A 1 75 ? 12.073 -14.686 0.348 1.00 90.44 75 ALA A CA 1
ATOM 585 C C . ALA A 1 75 ? 10.810 -15.360 0.905 1.00 90.44 75 ALA A C 1
ATOM 587 O O . ALA A 1 75 ? 9.720 -15.248 0.338 1.00 90.44 75 ALA A O 1
ATOM 588 N N . LYS A 1 76 ? 10.955 -16.085 2.020 1.00 92.44 76 LYS A N 1
ATOM 589 C CA . LYS A 1 76 ? 9.794 -16.555 2.785 1.00 92.44 76 LYS A CA 1
ATOM 590 C C . LYS A 1 76 ? 9.096 -15.346 3.435 1.00 92.44 76 LYS A C 1
ATOM 592 O O . LYS A 1 76 ? 9.812 -14.472 3.925 1.00 92.44 76 LYS A O 1
ATOM 597 N N . PRO A 1 77 ? 7.752 -15.301 3.451 1.00 91.38 77 PRO A N 1
ATOM 598 C CA . PRO A 1 77 ? 7.018 -14.272 4.177 1.00 91.38 77 PRO A CA 1
ATOM 599 C C . PRO A 1 77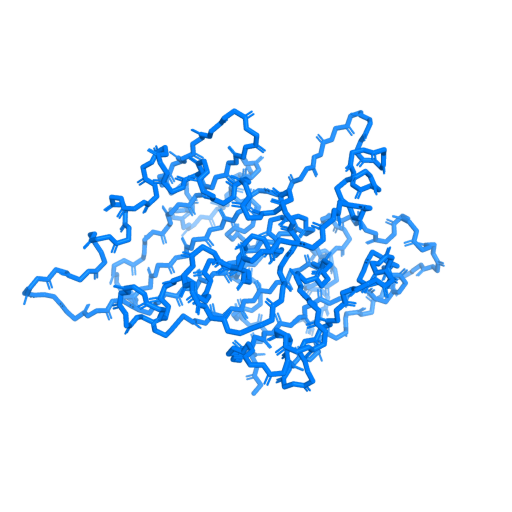 ? 7.337 -14.306 5.676 1.00 91.38 77 PRO A C 1
ATOM 601 O O . PRO A 1 77 ? 7.353 -15.391 6.262 1.00 91.38 77 PRO A O 1
ATOM 604 N N . ASP A 1 78 ? 7.529 -13.145 6.299 1.00 87.50 78 ASP A N 1
ATOM 605 C CA . ASP A 1 78 ? 7.846 -13.036 7.736 1.00 87.50 78 ASP A CA 1
ATOM 606 C C . ASP A 1 78 ? 6.716 -13.556 8.639 1.00 87.50 78 ASP A C 1
ATOM 608 O O . ASP A 1 78 ? 6.952 -14.026 9.748 1.00 87.50 78 ASP A O 1
ATOM 612 N N . TRP A 1 79 ? 5.487 -13.556 8.130 1.00 86.94 79 TRP A N 1
ATOM 613 C CA . TRP A 1 79 ? 4.283 -14.044 8.805 1.00 86.94 79 TRP A CA 1
ATOM 614 C C . TRP A 1 79 ? 3.964 -15.519 8.521 1.00 86.94 79 TRP A C 1
ATOM 616 O O . TRP A 1 79 ? 2.830 -15.964 8.688 1.00 86.94 79 TRP A O 1
ATOM 626 N N . GLY A 1 80 ? 4.942 -16.294 8.039 1.00 81.19 80 GLY A N 1
ATOM 627 C CA . GLY A 1 80 ? 4.845 -17.756 7.960 1.00 81.19 80 GLY A CA 1
ATOM 628 C C . GLY A 1 80 ? 3.827 -18.306 6.953 1.00 81.19 80 GLY A C 1
ATOM 629 O O . GLY A 1 80 ? 3.524 -19.499 6.982 1.00 81.19 80 GLY A O 1
ATOM 630 N N . ARG A 1 81 ? 3.292 -17.479 6.042 1.00 80.38 81 ARG A N 1
ATOM 631 C CA . ARG A 1 81 ? 2.334 -17.939 5.021 1.00 80.38 81 ARG A CA 1
ATOM 632 C C . ARG A 1 81 ? 3.017 -18.654 3.843 1.00 80.38 81 ARG A C 1
ATOM 634 O O . ARG A 1 81 ? 4.156 -18.339 3.497 1.00 80.38 81 ARG A O 1
ATOM 641 N N . PRO A 1 82 ? 2.320 -19.593 3.170 1.00 85.19 82 PRO A N 1
ATOM 642 C CA . PRO A 1 82 ? 2.840 -20.255 1.976 1.00 85.19 82 PRO A CA 1
ATOM 643 C C . PRO A 1 82 ? 3.107 -19.284 0.817 1.00 85.19 82 PRO A C 1
ATOM 645 O O . PRO A 1 82 ? 2.366 -18.325 0.601 1.00 85.19 82 PRO A O 1
ATOM 648 N N . GLY A 1 83 ? 4.107 -19.606 -0.005 1.00 90.12 83 GLY A N 1
ATOM 649 C CA . GLY A 1 83 ? 4.538 -18.780 -1.135 1.00 90.12 83 GLY A CA 1
ATOM 650 C C . GLY A 1 83 ? 5.845 -18.047 -0.845 1.00 90.12 83 GLY A C 1
ATOM 651 O O . GLY A 1 83 ? 6.542 -18.357 0.119 1.00 90.12 83 GLY A O 1
ATOM 652 N N . ARG A 1 84 ? 6.220 -17.119 -1.729 1.00 93.75 84 ARG A N 1
ATOM 653 C CA . ARG A 1 84 ? 7.409 -16.276 -1.554 1.00 93.75 84 ARG A CA 1
ATOM 654 C C . ARG A 1 84 ? 7.083 -14.839 -1.925 1.00 93.75 84 ARG A C 1
ATOM 656 O O . ARG A 1 84 ? 6.328 -14.618 -2.873 1.00 93.75 84 ARG A O 1
ATOM 663 N N . VAL A 1 85 ? 7.671 -13.899 -1.203 1.00 94.12 85 VAL A N 1
ATOM 664 C CA . VAL A 1 85 ? 7.521 -12.456 -1.414 1.00 94.12 85 VAL A CA 1
ATOM 665 C C . VAL A 1 85 ? 8.840 -11.841 -1.838 1.00 94.12 85 VAL A C 1
ATOM 667 O O . VAL A 1 85 ? 9.902 -12.447 -1.717 1.00 94.12 85 VAL A O 1
ATOM 670 N N . HIS A 1 86 ? 8.767 -10.637 -2.367 1.00 92.88 86 HIS A N 1
ATOM 671 C CA . HIS A 1 86 ? 9.922 -9.867 -2.774 1.00 92.88 86 HIS A CA 1
ATOM 672 C C . HIS A 1 86 ? 10.788 -9.466 -1.567 1.00 92.88 86 HIS A C 1
ATOM 674 O O . HIS A 1 86 ? 10.337 -8.694 -0.718 1.00 92.88 86 HIS A O 1
ATOM 680 N N . ALA A 1 87 ? 12.033 -9.957 -1.488 1.00 90.69 87 ALA A N 1
ATOM 681 C CA . ALA A 1 87 ? 12.881 -9.781 -0.302 1.00 90.69 87 ALA A CA 1
ATOM 682 C C . ALA A 1 87 ? 13.114 -8.308 0.069 1.00 90.69 87 ALA A C 1
ATOM 684 O O . ALA A 1 87 ? 12.953 -7.948 1.232 1.00 90.69 87 ALA A O 1
ATOM 685 N N . GLY A 1 88 ? 13.421 -7.449 -0.912 1.00 89.19 88 GLY A N 1
ATOM 686 C CA . GLY A 1 88 ? 13.648 -6.019 -0.661 1.00 89.19 88 GLY A CA 1
ATOM 687 C C . GLY A 1 88 ? 12.407 -5.294 -0.129 1.00 89.19 88 GLY A C 1
ATOM 688 O O . GLY A 1 88 ? 12.493 -4.507 0.807 1.00 89.19 88 GLY A O 1
ATOM 689 N N . PHE A 1 89 ? 11.216 -5.642 -0.630 1.00 92.38 89 PHE A N 1
ATOM 690 C CA . PHE A 1 89 ? 9.970 -5.006 -0.198 1.00 92.38 89 PHE A CA 1
ATOM 691 C C . PHE A 1 89 ? 9.613 -5.439 1.222 1.00 92.38 89 PHE A C 1
ATOM 693 O O . PHE A 1 89 ? 9.238 -4.605 2.041 1.00 92.38 89 PHE A O 1
ATOM 700 N N . GLN A 1 90 ? 9.778 -6.729 1.530 1.00 93.31 90 GLN A N 1
ATOM 701 C CA . GLN A 1 90 ? 9.608 -7.228 2.893 1.00 93.31 90 GLN A CA 1
ATOM 702 C C . GLN A 1 90 ? 10.604 -6.570 3.852 1.00 93.31 90 GLN A C 1
ATOM 704 O O . GLN A 1 90 ? 10.220 -6.172 4.946 1.00 93.31 90 GLN A O 1
ATOM 709 N N . HIS A 1 91 ? 11.864 -6.403 3.443 1.00 92.25 91 HIS A N 1
ATOM 710 C CA . HIS A 1 91 ? 12.864 -5.724 4.260 1.00 92.25 91 HIS A CA 1
ATOM 711 C C . HIS A 1 91 ? 12.466 -4.272 4.566 1.00 92.25 91 HIS A C 1
ATOM 713 O O . HIS A 1 91 ? 12.436 -3.892 5.734 1.00 92.25 91 HIS A O 1
ATOM 719 N N . HIS A 1 92 ? 12.065 -3.493 3.555 1.00 92.38 92 HIS A N 1
ATOM 720 C CA . HIS A 1 92 ? 11.619 -2.107 3.747 1.00 92.38 92 HIS A CA 1
ATOM 721 C C . HIS A 1 92 ? 10.383 -2.017 4.652 1.00 92.38 92 HIS A C 1
ATOM 723 O O . HIS A 1 92 ? 10.300 -1.138 5.510 1.00 92.38 92 HIS A O 1
ATOM 729 N N . LEU A 1 93 ? 9.422 -2.934 4.489 1.00 95.69 93 LEU A N 1
ATOM 730 C CA . LEU A 1 93 ? 8.252 -2.989 5.361 1.00 95.69 93 LEU A CA 1
ATOM 731 C C . LEU A 1 93 ? 8.652 -3.303 6.806 1.00 95.69 93 LEU A C 1
ATOM 733 O O . LEU A 1 93 ? 8.211 -2.607 7.718 1.00 95.69 93 LEU A O 1
ATOM 737 N N . ARG A 1 94 ? 9.531 -4.287 7.015 1.00 95.62 94 ARG A N 1
ATOM 738 C CA . ARG A 1 94 ? 10.030 -4.660 8.344 1.00 95.62 94 ARG A CA 1
ATOM 739 C C . ARG A 1 94 ? 10.711 -3.487 9.044 1.00 95.62 94 ARG A C 1
ATOM 741 O O . ARG A 1 94 ? 10.489 -3.268 10.232 1.00 95.62 94 ARG A O 1
ATOM 748 N N . GLU A 1 95 ? 11.510 -2.709 8.320 1.00 95.75 95 GLU A N 1
ATOM 749 C CA . GLU A 1 95 ? 12.125 -1.511 8.885 1.00 95.75 95 GLU A CA 1
ATOM 750 C C . GLU A 1 95 ? 11.092 -0.455 9.295 1.00 95.75 95 GLU A C 1
ATOM 752 O O . GLU A 1 95 ? 11.226 0.152 10.354 1.00 95.75 95 GLU A O 1
ATOM 757 N N . LEU A 1 96 ? 10.045 -0.240 8.490 1.00 97.19 96 LEU A N 1
ATOM 758 C CA . LEU A 1 96 ? 8.955 0.677 8.839 1.00 97.19 96 LEU A CA 1
ATOM 759 C C . LEU A 1 96 ? 8.160 0.190 10.055 1.00 97.19 96 LEU A C 1
ATOM 761 O O . LEU A 1 96 ? 7.807 0.996 10.920 1.00 97.19 96 LEU A O 1
ATOM 765 N N . MET A 1 97 ? 7.912 -1.120 10.142 1.00 96.56 97 MET A N 1
ATOM 766 C CA . MET A 1 97 ? 7.314 -1.763 11.312 1.00 96.56 97 MET A CA 1
ATOM 767 C C . MET A 1 97 ? 8.139 -1.478 12.571 1.00 96.56 97 MET A C 1
ATOM 769 O O . MET A 1 97 ? 7.587 -0.972 13.552 1.00 96.56 97 MET A O 1
ATOM 773 N N . ALA A 1 98 ? 9.457 -1.691 12.506 1.00 96.56 98 ALA A N 1
ATOM 774 C CA . ALA A 1 98 ? 10.389 -1.419 13.600 1.00 96.56 98 ALA A CA 1
ATOM 775 C C . ALA A 1 98 ? 10.512 0.078 13.945 1.00 96.56 98 ALA A C 1
ATOM 777 O O . ALA A 1 98 ? 10.657 0.429 15.112 1.00 96.56 98 ALA A O 1
ATOM 778 N N . ALA A 1 99 ? 10.398 0.969 12.957 1.00 96.81 99 ALA A N 1
ATOM 779 C CA . ALA A 1 99 ? 10.489 2.419 13.140 1.00 96.81 99 ALA A CA 1
ATOM 780 C C . ALA A 1 99 ? 9.252 3.056 13.808 1.00 96.81 99 ALA A C 1
ATOM 782 O O . ALA A 1 99 ? 9.224 4.267 14.031 1.00 96.81 99 ALA A O 1
ATOM 783 N N . GLY A 1 100 ? 8.219 2.266 14.117 1.00 96.50 100 GLY A N 1
ATOM 784 C CA . GLY A 1 100 ? 7.048 2.720 14.869 1.00 96.50 100 GLY A CA 1
ATOM 785 C C . GLY A 1 100 ? 5.707 2.504 14.175 1.00 96.50 100 GLY A C 1
ATOM 786 O O . GLY A 1 100 ? 4.682 2.904 14.725 1.00 96.50 100 GLY A O 1
ATOM 787 N N . LEU A 1 101 ? 5.661 1.858 13.003 1.00 96.88 101 LEU A N 1
ATOM 788 C CA . LEU A 1 101 ? 4.379 1.524 12.370 1.00 96.88 101 LEU A CA 1
ATOM 789 C C . LEU A 1 101 ? 3.596 0.486 13.179 1.00 96.88 101 LEU A C 1
ATOM 791 O O . LEU A 1 101 ? 2.382 0.629 13.305 1.00 96.88 101 LEU A O 1
ATOM 795 N N . VAL A 1 102 ? 4.279 -0.462 13.831 1.00 96.31 102 VAL A N 1
ATOM 796 C CA . VAL A 1 102 ? 3.647 -1.404 14.775 1.00 96.31 102 VAL A CA 1
ATOM 797 C C . VAL A 1 102 ? 2.910 -0.664 15.891 1.00 96.31 102 VAL A C 1
ATOM 799 O O . VAL A 1 102 ? 1.778 -1.010 16.218 1.00 96.31 102 VAL A O 1
ATOM 802 N N . TRP A 1 103 ? 3.512 0.397 16.439 1.00 94.94 103 TRP A N 1
ATOM 803 C CA . TRP A 1 103 ? 2.875 1.212 17.474 1.00 94.94 103 TRP A CA 1
ATOM 804 C C . TRP A 1 103 ? 1.582 1.858 16.969 1.00 94.94 103 TRP A C 1
ATOM 806 O O . TRP A 1 103 ? 0.563 1.839 17.656 1.00 94.94 103 TRP A O 1
ATOM 816 N N . GLU A 1 104 ? 1.590 2.407 15.756 1.00 95.19 104 GLU A N 1
ATOM 817 C CA . GLU A 1 104 ? 0.389 3.014 15.181 1.00 95.19 104 GLU A CA 1
ATOM 818 C C . GLU A 1 104 ? -0.717 2.002 14.886 1.00 95.19 104 GLU A C 1
ATOM 820 O O . GLU A 1 104 ? -1.885 2.335 15.097 1.00 95.19 104 GLU A O 1
ATOM 825 N N . ILE A 1 105 ? -0.354 0.794 14.439 1.00 95.25 105 ILE A N 1
ATOM 826 C CA . ILE A 1 105 ? -1.292 -0.304 14.172 1.00 95.25 105 ILE A CA 1
ATOM 827 C C . ILE A 1 105 ? -1.925 -0.802 15.476 1.00 95.25 105 ILE A C 1
ATOM 829 O O . ILE A 1 105 ? -3.146 -0.925 15.542 1.00 95.25 105 ILE A O 1
ATOM 833 N N . ASN A 1 106 ? -1.130 -1.012 16.530 1.00 93.50 106 ASN A N 1
ATOM 834 C CA . ASN A 1 106 ? -1.644 -1.412 17.845 1.00 93.50 106 ASN A CA 1
ATOM 835 C C . ASN A 1 106 ? -2.657 -0.390 18.392 1.00 93.50 106 ASN A C 1
ATOM 837 O O . ASN A 1 106 ? -3.673 -0.765 18.967 1.00 93.50 106 ASN A O 1
ATOM 841 N N . ASN A 1 107 ? -2.439 0.902 18.128 1.00 91.06 107 ASN A N 1
ATOM 842 C CA . ASN A 1 107 ? -3.361 1.983 18.496 1.00 91.06 107 ASN A CA 1
ATOM 843 C C . ASN A 1 107 ? -4.547 2.162 17.519 1.00 91.06 107 ASN A C 1
ATOM 845 O O . ASN A 1 107 ? -5.150 3.236 17.457 1.00 91.06 107 ASN A O 1
ATOM 849 N N . LEU A 1 108 ? -4.866 1.172 16.680 1.00 89.88 108 LEU A N 1
ATOM 850 C CA . LEU A 1 108 ? -6.111 1.158 15.897 1.00 89.88 108 LEU A CA 1
ATOM 851 C C . LEU A 1 108 ? -7.259 0.479 16.649 1.00 89.88 108 LEU A C 1
ATOM 853 O O . LEU A 1 108 ? -8.416 0.777 16.367 1.00 89.88 108 LEU A O 1
ATOM 857 N N . GLN A 1 109 ? -6.954 -0.415 17.588 1.00 79.25 109 GLN A N 1
ATOM 858 C CA . GLN A 1 109 ? -7.931 -1.212 18.331 1.00 79.25 109 GLN A CA 1
ATOM 859 C C . GLN A 1 109 ? -8.044 -0.698 19.774 1.00 79.25 109 GLN A C 1
ATOM 861 O O . GLN A 1 109 ? -7.652 -1.370 20.723 1.00 79.25 109 GLN A O 1
ATOM 866 N N . GLU A 1 110 ? -8.548 0.526 19.950 1.00 76.56 110 GLU A N 1
ATOM 867 C CA . GLU A 1 110 ? -8.821 1.049 21.293 1.00 76.56 110 GLU A CA 1
ATOM 868 C C . GLU A 1 110 ? -10.000 0.288 21.936 1.00 76.56 110 GLU A C 1
ATOM 870 O O . GLU A 1 110 ? -11.059 0.203 21.311 1.00 76.56 110 GLU A O 1
ATOM 875 N N . PRO A 1 111 ? -9.882 -0.219 23.184 1.00 73.75 111 PRO A N 1
ATOM 876 C CA . PRO A 1 111 ? -10.904 -1.077 23.803 1.00 73.75 111 PRO A CA 1
ATOM 877 C C . PRO A 1 111 ? -12.313 -0.474 23.874 1.00 73.75 111 PRO A C 1
ATOM 879 O O . PRO A 1 111 ? -13.297 -1.207 23.920 1.00 73.75 111 PRO A O 1
ATOM 882 N N . ASN A 1 112 ? -12.411 0.858 23.884 1.00 79.06 112 ASN A N 1
ATOM 883 C CA . ASN A 1 112 ? -13.658 1.594 24.094 1.00 79.06 112 ASN A CA 1
ATOM 884 C C . ASN A 1 112 ? -14.116 2.384 22.857 1.00 79.06 112 ASN A C 1
ATOM 886 O O . ASN A 1 112 ? -15.012 3.221 22.968 1.00 79.06 112 ASN A O 1
ATOM 890 N N . ALA A 1 113 ? -13.517 2.150 21.686 1.00 78.00 113 ALA A N 1
ATOM 891 C CA . ALA A 1 113 ? -13.902 2.817 20.448 1.00 78.00 113 ALA A CA 1
ATOM 892 C C . ALA A 1 113 ? -14.141 1.793 19.329 1.00 78.00 113 ALA A C 1
ATOM 894 O O . ALA A 1 113 ? -13.434 0.788 19.251 1.00 78.00 113 ALA A O 1
ATOM 895 N N . PRO A 1 114 ? -15.109 2.023 18.422 1.00 82.81 114 PRO A N 1
ATOM 896 C CA . PRO A 1 114 ? -15.268 1.146 17.273 1.00 82.81 114 PRO A CA 1
ATOM 897 C C . PRO A 1 114 ? -14.003 1.164 16.410 1.00 82.81 114 PRO A C 1
ATOM 899 O O . PRO A 1 114 ? -13.464 2.236 16.114 1.00 82.81 114 PRO A O 1
ATOM 902 N N . ALA A 1 115 ? -13.563 -0.021 15.983 1.00 88.75 115 ALA A N 1
ATOM 903 C CA . ALA A 1 115 ? -12.385 -0.166 15.138 1.00 88.75 115 ALA A CA 1
ATOM 904 C C . ALA A 1 115 ? -12.544 0.664 13.848 1.00 88.75 115 ALA A C 1
ATOM 906 O O . ALA A 1 115 ? -13.578 0.577 13.173 1.00 88.75 115 ALA A O 1
ATOM 907 N N . PRO A 1 116 ? -11.543 1.480 13.475 1.00 93.75 116 PRO A N 1
ATOM 908 C CA . PRO A 1 116 ? -11.634 2.289 12.281 1.00 93.75 116 PRO A CA 1
ATOM 909 C C . PRO A 1 116 ? -11.518 1.413 11.037 1.00 93.75 116 PRO A C 1
ATOM 911 O O . PRO A 1 116 ? -10.812 0.405 10.999 1.00 93.75 116 PRO A O 1
ATOM 914 N N . LYS A 1 117 ? -12.121 1.873 9.945 1.00 95.44 117 LYS A N 1
ATOM 915 C CA . LYS A 1 117 ? -11.844 1.321 8.627 1.00 95.44 117 LYS A CA 1
ATOM 916 C C . LYS A 1 117 ? -10.414 1.678 8.218 1.00 95.44 117 LYS A C 1
ATOM 918 O O . LYS A 1 117 ? -10.117 2.853 7.981 1.00 95.44 117 LYS A O 1
ATOM 923 N N . VAL A 1 118 ? -9.557 0.668 8.094 1.00 97.69 118 VAL A N 1
ATOM 924 C CA . VAL A 1 118 ? -8.161 0.815 7.661 1.00 97.69 118 VAL A CA 1
ATOM 925 C C . VAL A 1 118 ? -8.075 0.796 6.137 1.00 97.69 118 VAL A C 1
ATOM 927 O O . VAL A 1 118 ? -8.651 -0.073 5.480 1.00 97.69 118 VAL A O 1
ATOM 930 N N . ILE A 1 119 ? -7.359 1.765 5.569 1.00 98.19 119 ILE A N 1
ATOM 931 C CA . ILE A 1 119 ? -7.070 1.864 4.140 1.00 98.19 119 ILE A CA 1
ATOM 932 C C . ILE A 1 119 ? -5.558 1.889 3.945 1.00 98.19 119 ILE A C 1
ATOM 934 O O . ILE A 1 119 ? -4.889 2.818 4.393 1.00 98.19 119 ILE A O 1
ATOM 938 N N . LEU A 1 120 ? -5.024 0.899 3.239 1.00 98.69 120 LEU A N 1
ATOM 939 C CA . LEU A 1 120 ? -3.616 0.855 2.853 1.00 98.69 120 LEU A CA 1
ATOM 940 C C . LEU A 1 120 ? -3.464 1.361 1.423 1.00 98.69 120 LEU A C 1
ATOM 942 O O . LEU A 1 120 ? -4.220 0.970 0.528 1.00 98.69 120 LEU A O 1
ATOM 946 N N . THR A 1 121 ? -2.494 2.245 1.208 1.00 98.62 121 THR A 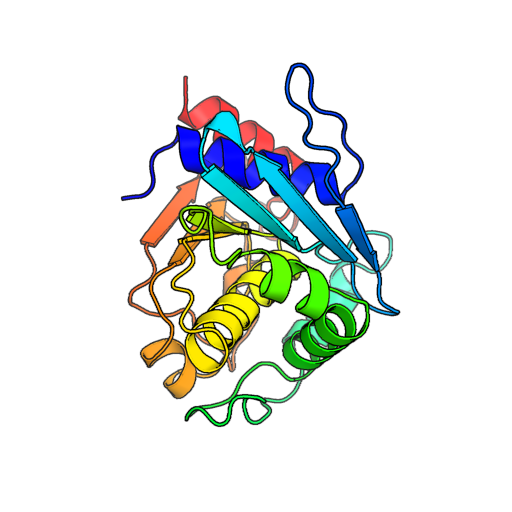N 1
ATOM 947 C CA . THR A 1 121 ? -2.268 2.860 -0.101 1.00 98.62 121 THR A CA 1
ATOM 948 C C . THR A 1 121 ? -0.809 3.215 -0.334 1.00 98.62 121 THR A C 1
ATOM 950 O O . THR A 1 121 ? -0.004 3.304 0.590 1.00 98.62 121 THR A O 1
ATOM 953 N N . GLY A 1 122 ? -0.454 3.421 -1.593 1.00 97.44 122 GLY A N 1
ATOM 954 C CA . GLY A 1 122 ? 0.897 3.779 -1.990 1.00 97.44 122 GLY A CA 1
ATOM 955 C C . GLY A 1 122 ? 1.038 3.860 -3.502 1.00 97.44 122 GLY A C 1
ATOM 956 O O . GLY A 1 122 ? 0.224 3.308 -4.249 1.00 97.44 122 GLY A O 1
ATOM 957 N N . PHE A 1 123 ? 2.086 4.552 -3.944 1.00 94.19 123 PHE A N 1
ATOM 958 C CA . PHE A 1 123 ? 2.471 4.634 -5.351 1.00 94.19 123 PHE A CA 1
ATOM 959 C C . PHE A 1 123 ? 3.758 3.851 -5.602 1.00 94.19 123 PHE A C 1
ATOM 961 O O . PHE A 1 123 ? 4.696 3.966 -4.809 1.00 94.19 123 PHE A O 1
ATOM 968 N N . SER A 1 124 ? 3.827 3.108 -6.710 1.00 92.31 124 SER A N 1
ATOM 969 C CA . SER A 1 124 ? 5.015 2.339 -7.105 1.00 92.31 124 SER A CA 1
ATOM 970 C C . SER A 1 124 ? 5.445 1.368 -5.993 1.00 92.31 124 SER A C 1
ATOM 972 O O . SER A 1 124 ? 4.594 0.633 -5.483 1.00 92.31 124 SER A O 1
ATOM 974 N N . LEU A 1 125 ? 6.711 1.404 -5.553 1.00 91.94 125 LEU A N 1
ATOM 975 C CA . LEU A 1 125 ? 7.203 0.685 -4.368 1.00 91.94 125 LEU A CA 1
ATOM 976 C C . LEU A 1 125 ? 6.265 0.842 -3.160 1.00 91.94 125 LEU A C 1
ATOM 978 O O . LEU A 1 125 ? 5.935 -0.142 -2.510 1.00 91.94 125 LEU A O 1
ATOM 982 N N . GLY A 1 126 ? 5.756 2.044 -2.883 1.00 95.12 126 GLY A N 1
ATOM 983 C CA . GLY A 1 126 ? 4.840 2.256 -1.762 1.00 95.12 126 GLY A CA 1
ATOM 984 C C . GLY A 1 126 ? 3.557 1.427 -1.891 1.00 95.12 126 GLY A C 1
ATOM 985 O O . GLY A 1 126 ? 3.040 0.902 -0.911 1.00 95.12 126 GLY A O 1
ATOM 986 N N . GLY A 1 127 ? 3.049 1.243 -3.110 1.00 96.56 127 GLY A N 1
ATOM 987 C CA . GLY A 1 127 ? 1.896 0.375 -3.341 1.00 96.56 127 GLY A CA 1
ATOM 988 C C . GLY A 1 127 ? 2.225 -1.108 -3.129 1.00 96.56 127 GLY A C 1
ATOM 989 O O . GLY A 1 127 ? 1.385 -1.850 -2.624 1.00 96.56 127 GLY A O 1
ATOM 990 N N . ALA A 1 128 ? 3.454 -1.531 -3.438 1.00 95.06 128 ALA A N 1
ATOM 991 C CA . ALA A 1 128 ? 3.933 -2.869 -3.100 1.00 95.06 128 ALA A CA 1
ATOM 992 C C . ALA A 1 128 ? 4.019 -3.080 -1.577 1.00 95.06 128 ALA A C 1
ATOM 994 O O . ALA A 1 128 ? 3.519 -4.084 -1.067 1.00 95.06 128 ALA A O 1
ATOM 995 N N . LEU A 1 129 ? 4.562 -2.108 -0.836 1.00 97.00 129 LEU A N 1
ATOM 996 C CA . LEU A 1 129 ? 4.598 -2.154 0.631 1.00 97.00 129 LEU A CA 1
ATOM 997 C C . LEU A 1 129 ? 3.187 -2.209 1.229 1.00 97.00 129 LEU A C 1
ATOM 999 O O . LEU A 1 129 ? 2.944 -3.005 2.129 1.00 97.00 129 LEU A O 1
ATOM 1003 N N . ALA A 1 130 ? 2.235 -1.446 0.680 1.00 98.44 130 ALA A N 1
ATOM 1004 C CA . ALA A 1 130 ? 0.836 -1.486 1.104 1.00 98.44 130 ALA A CA 1
ATOM 1005 C C . ALA A 1 130 ? 0.197 -2.874 0.922 1.00 98.44 130 ALA A C 1
ATOM 1007 O O . ALA A 1 130 ? -0.567 -3.316 1.778 1.00 98.44 130 ALA A O 1
ATOM 1008 N N . ALA A 1 131 ? 0.510 -3.572 -0.175 1.00 97.62 131 ALA A N 1
ATOM 1009 C CA . ALA A 1 131 ? 0.006 -4.920 -0.424 1.00 97.62 131 ALA A CA 1
ATOM 1010 C C . ALA A 1 131 ? 0.607 -5.957 0.540 1.00 97.62 131 ALA A C 1
ATOM 1012 O O . ALA A 1 131 ? -0.122 -6.818 1.021 1.00 97.62 131 ALA A O 1
ATOM 1013 N N . LEU A 1 132 ? 1.907 -5.870 0.852 1.00 97.00 132 LEU A N 1
ATOM 1014 C CA . LEU A 1 132 ? 2.534 -6.749 1.850 1.00 97.00 132 LEU A CA 1
ATOM 1015 C C . LEU A 1 132 ? 2.024 -6.455 3.266 1.00 97.00 132 LEU A C 1
ATOM 1017 O O . LEU A 1 132 ? 1.657 -7.381 3.984 1.00 97.00 132 LEU A O 1
ATOM 1021 N N . ALA A 1 133 ? 1.907 -5.175 3.629 1.00 97.75 133 ALA A N 1
ATOM 1022 C CA . ALA A 1 133 ? 1.372 -4.753 4.919 1.00 97.75 133 ALA A CA 1
ATOM 1023 C C . ALA A 1 133 ? -0.055 -5.265 5.138 1.00 97.75 133 ALA A C 1
ATOM 1025 O O . ALA A 1 133 ? -0.403 -5.630 6.253 1.00 97.75 133 ALA A O 1
ATOM 1026 N N . ALA A 1 134 ? -0.874 -5.353 4.085 1.00 97.75 134 ALA A N 1
ATOM 1027 C CA . ALA A 1 134 ? -2.213 -5.925 4.186 1.00 97.75 134 ALA A CA 1
ATOM 1028 C C . ALA A 1 134 ? -2.196 -7.371 4.693 1.00 97.75 134 ALA A C 1
ATOM 1030 O O . ALA A 1 134 ? -3.014 -7.744 5.528 1.00 97.75 134 ALA A O 1
ATOM 1031 N N . GLU A 1 135 ? -1.255 -8.178 4.205 1.00 96.38 135 GLU A N 1
ATOM 1032 C CA . GLU A 1 135 ? -1.118 -9.572 4.622 1.00 96.38 135 GLU A CA 1
ATOM 1033 C C . GLU A 1 135 ? -0.570 -9.697 6.047 1.00 96.38 135 GLU A C 1
ATOM 1035 O O . GLU A 1 135 ? -1.025 -10.568 6.786 1.00 96.38 135 GLU A O 1
ATOM 1040 N N . GLU A 1 136 ? 0.345 -8.814 6.460 1.00 95.50 136 GLU A N 1
ATOM 1041 C CA . GLU A 1 136 ? 0.807 -8.742 7.853 1.00 95.50 136 GLU A CA 1
ATOM 1042 C C . GLU A 1 136 ? -0.321 -8.329 8.809 1.00 95.50 136 GLU A C 1
ATOM 1044 O O . GLU A 1 136 ? -0.508 -8.977 9.838 1.00 95.50 13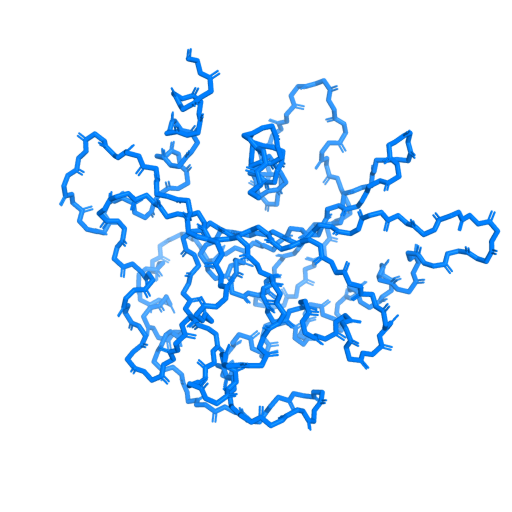6 GLU A O 1
ATOM 1049 N N . LEU A 1 137 ? -1.123 -7.317 8.447 1.00 96.12 137 LEU A N 1
ATOM 1050 C CA . LEU A 1 137 ? -2.289 -6.874 9.224 1.00 96.12 137 LEU A CA 1
ATOM 1051 C C . LEU A 1 137 ? -3.296 -8.011 9.434 1.00 96.12 137 LEU A C 1
ATOM 1053 O O . LEU A 1 137 ? -3.737 -8.241 10.560 1.00 96.12 137 LEU A O 1
ATOM 1057 N N . ARG A 1 138 ? -3.597 -8.770 8.375 1.00 95.00 138 ARG A N 1
ATOM 1058 C CA . ARG A 1 138 ? -4.474 -9.949 8.453 1.00 95.00 138 ARG A CA 1
ATOM 1059 C C . ARG A 1 138 ? -3.872 -11.078 9.284 1.00 95.00 138 ARG A C 1
ATOM 1061 O O . ARG A 1 138 ? -4.602 -11.827 9.916 1.00 95.00 138 ARG A O 1
ATOM 1068 N N . ALA A 1 139 ? -2.555 -11.270 9.228 1.00 94.19 139 ALA A N 1
ATOM 1069 C CA . ALA A 1 139 ? -1.896 -12.391 9.893 1.00 94.19 139 ALA A CA 1
ATOM 1070 C C . ALA A 1 139 ? -1.687 -12.167 11.395 1.00 94.19 139 ALA A C 1
ATOM 1072 O O . ALA A 1 139 ? -1.823 -13.118 12.159 1.00 94.19 139 ALA A O 1
ATOM 1073 N N . PHE A 1 140 ? -1.343 -10.947 11.806 1.00 94.31 140 PHE A N 1
ATOM 1074 C CA . PHE A 1 140 ? -0.929 -10.662 13.182 1.00 94.31 140 PHE A CA 1
ATOM 1075 C C . PHE A 1 140 ? -1.942 -9.845 13.990 1.00 94.31 140 PHE A C 1
ATOM 1077 O O . PHE A 1 140 ? -1.923 -9.937 15.214 1.00 94.31 140 PHE A O 1
ATOM 1084 N N . TRP A 1 141 ? -2.820 -9.070 13.343 1.00 93.88 141 TRP A N 1
ATOM 1085 C CA . TRP A 1 141 ? -3.779 -8.188 14.030 1.00 93.88 141 TRP A CA 1
ATOM 1086 C C . TRP A 1 141 ? -5.249 -8.528 13.770 1.00 93.88 141 TRP A C 1
ATOM 1088 O O . TRP A 1 141 ? -6.123 -7.863 14.324 1.00 93.88 141 TRP A O 1
ATOM 1098 N N . ASP A 1 142 ? -5.528 -9.518 12.915 1.00 93.19 142 ASP A N 1
ATOM 1099 C CA . ASP A 1 142 ? -6.885 -9.839 12.444 1.00 93.19 142 ASP A CA 1
ATOM 1100 C C . ASP A 1 142 ? -7.623 -8.603 11.879 1.00 93.19 142 ASP A C 1
ATOM 1102 O O . ASP A 1 142 ? -8.835 -8.431 11.995 1.00 93.19 142 ASP A O 1
ATOM 1106 N N . ILE A 1 143 ? -6.861 -7.683 11.276 1.00 95.06 143 ILE A N 1
ATOM 1107 C CA . ILE A 1 143 ? -7.398 -6.494 10.616 1.00 95.06 143 ILE A CA 1
ATOM 1108 C C . ILE A 1 143 ? -7.556 -6.814 9.133 1.00 95.06 143 ILE A C 1
ATOM 1110 O O . ILE A 1 143 ? -6.585 -7.176 8.471 1.00 95.06 143 ILE A O 1
ATOM 1114 N N . GLU A 1 144 ? -8.757 -6.598 8.593 1.00 95.81 144 GLU A N 1
ATOM 1115 C CA . GLU A 1 144 ? -9.036 -6.695 7.157 1.00 95.81 144 GLU A CA 1
ATOM 1116 C C . GLU A 1 144 ? -9.042 -5.290 6.517 1.00 95.81 144 GLU A C 1
ATOM 1118 O O . GLU A 1 144 ? -10.060 -4.585 6.554 1.00 95.81 144 GLU A O 1
ATOM 1123 N N . PRO A 1 145 ? -7.912 -4.822 5.951 1.00 97.19 145 PRO A N 1
ATOM 1124 C CA . PRO A 1 145 ? -7.833 -3.488 5.378 1.00 97.19 145 PRO A CA 1
ATOM 1125 C C . PRO A 1 145 ? -8.420 -3.420 3.966 1.00 97.19 145 PRO A C 1
ATOM 1127 O O . PRO A 1 145 ? -8.312 -4.342 3.159 1.00 97.19 145 PRO A O 1
ATOM 1130 N N . GLN A 1 146 ? -8.923 -2.241 3.597 1.00 97.81 146 GLN A N 1
ATOM 1131 C CA . GLN A 1 146 ? -9.128 -1.906 2.191 1.00 97.81 146 GLN A CA 1
ATOM 1132 C C . GLN A 1 146 ? -7.785 -1.527 1.556 1.00 97.81 146 GLN A C 1
ATOM 1134 O O . GLN A 1 146 ? -7.130 -0.591 2.005 1.00 97.81 146 GLN A O 1
ATOM 1139 N N . VAL A 1 147 ? -7.400 -2.193 0.469 1.00 98.56 147 VAL A N 1
ATOM 1140 C CA . VAL A 1 147 ? -6.117 -1.939 -0.204 1.00 98.56 147 VAL A CA 1
ATOM 1141 C C . VAL A 1 147 ? -6.355 -1.278 -1.559 1.00 98.56 147 VAL A C 1
ATOM 1143 O O . VAL A 1 147 ? -7.035 -1.843 -2.416 1.00 98.56 147 VAL A O 1
ATOM 1146 N N . ILE A 1 148 ? -5.798 -0.083 -1.766 1.00 98.50 148 ILE A N 1
ATOM 1147 C CA . ILE A 1 148 ? -5.851 0.642 -3.044 1.00 98.50 148 ILE A CA 1
ATOM 1148 C C . ILE A 1 148 ? -4.429 1.045 -3.413 1.00 98.50 148 ILE A C 1
ATOM 1150 O O . ILE A 1 148 ? -3.815 1.859 -2.738 1.00 98.50 148 ILE A O 1
ATOM 1154 N N . THR A 1 149 ? -3.901 0.486 -4.494 1.00 97.75 149 THR A N 1
ATOM 1155 C CA . THR A 1 149 ? -2.514 0.713 -4.920 1.00 97.75 149 THR A CA 1
ATOM 1156 C C . THR A 1 149 ? -2.464 1.432 -6.257 1.00 97.75 149 THR A C 1
ATOM 1158 O O . THR A 1 149 ? -3.327 1.224 -7.108 1.00 97.75 149 THR A O 1
ATOM 1161 N N . PHE A 1 150 ? -1.440 2.258 -6.460 1.00 95.94 150 PHE A N 1
ATOM 1162 C CA . PHE A 1 150 ? -1.230 2.997 -7.701 1.00 95.94 150 PHE A CA 1
ATOM 1163 C C . PHE A 1 150 ? 0.109 2.602 -8.305 1.00 95.94 150 PHE A C 1
ATOM 1165 O O . PHE A 1 150 ? 1.133 2.699 -7.634 1.00 95.94 150 PHE A O 1
ATOM 1172 N N . ALA A 1 151 ? 0.105 2.161 -9.563 1.00 93.00 151 ALA A N 1
ATOM 1173 C CA . ALA A 1 151 ? 1.332 1.801 -10.282 1.00 93.00 151 ALA A CA 1
ATOM 1174 C C . ALA A 1 151 ? 2.207 0.747 -9.568 1.00 93.00 151 ALA A C 1
ATOM 1176 O O . ALA A 1 151 ? 3.422 0.710 -9.746 1.00 93.00 151 ALA A O 1
ATOM 1177 N N . ALA A 1 152 ? 1.613 -0.069 -8.695 1.00 93.19 152 ALA A N 1
ATOM 1178 C CA . ALA A 1 152 ? 2.374 -0.992 -7.867 1.00 93.19 152 ALA A CA 1
ATOM 1179 C C . ALA A 1 152 ? 2.845 -2.204 -8.682 1.00 93.19 152 ALA A C 1
ATOM 1181 O O . ALA A 1 152 ? 2.028 -2.780 -9.414 1.00 93.19 152 ALA A O 1
ATOM 1182 N N . PRO A 1 153 ? 4.106 -2.640 -8.521 1.00 92.81 153 PRO A N 1
ATOM 1183 C CA . PRO A 1 153 ? 4.547 -3.926 -9.038 1.00 92.81 153 PRO A CA 1
ATOM 1184 C C . PRO A 1 153 ? 3.944 -5.090 -8.232 1.00 92.81 153 PRO A C 1
ATOM 1186 O O . PRO A 1 153 ? 3.437 -4.895 -7.120 1.00 92.81 153 PRO A O 1
ATOM 1189 N N . PRO A 1 154 ? 3.962 -6.320 -8.769 1.00 93.38 154 PRO A N 1
ATOM 1190 C CA . PRO A 1 154 ? 3.545 -7.494 -8.017 1.00 93.38 154 PRO A CA 1
ATOM 1191 C C . PRO A 1 154 ? 4.574 -7.848 -6.938 1.00 93.38 154 PRO A C 1
ATOM 1193 O O . PRO A 1 154 ? 5.775 -7.701 -7.134 1.00 93.38 154 PRO A O 1
ATOM 1196 N N . VAL A 1 155 ? 4.094 -8.350 -5.799 1.00 93.38 155 VAL A N 1
ATOM 1197 C CA . VAL A 1 155 ? 4.908 -8.445 -4.569 1.00 93.38 155 VAL A CA 1
ATOM 1198 C C . VAL A 1 155 ? 5.309 -9.862 -4.169 1.00 93.38 155 VAL A C 1
ATOM 1200 O O . VAL A 1 155 ? 6.066 -10.049 -3.219 1.00 93.38 155 VAL A O 1
ATOM 1203 N N . GLY A 1 156 ? 4.796 -10.879 -4.859 1.00 92.94 156 GLY A N 1
ATOM 1204 C CA . GLY A 1 156 ? 5.093 -12.268 -4.536 1.00 92.94 156 GLY A CA 1
ATOM 1205 C C . GLY A 1 156 ? 4.801 -13.230 -5.675 1.00 92.94 156 GLY A C 1
ATOM 1206 O O . GLY A 1 156 ? 4.265 -12.859 -6.719 1.00 92.94 156 GLY A O 1
ATOM 1207 N N . THR A 1 157 ? 5.260 -14.466 -5.508 1.00 93.25 157 THR A N 1
ATOM 1208 C CA . THR A 1 157 ? 5.168 -15.514 -6.529 1.00 93.25 157 THR A CA 1
ATOM 1209 C C . THR A 1 157 ? 3.714 -15.892 -6.785 1.00 93.25 157 THR A C 1
ATOM 1211 O O . THR A 1 157 ? 2.829 -15.550 -6.006 1.00 93.25 157 THR A O 1
ATOM 1214 N N . ALA A 1 158 ? 3.444 -16.656 -7.846 1.00 92.31 158 ALA A N 1
ATOM 1215 C CA . ALA A 1 158 ? 2.088 -17.123 -8.150 1.00 92.31 158 ALA A CA 1
ATOM 1216 C C . ALA A 1 158 ? 1.396 -17.801 -6.947 1.00 92.31 158 ALA A C 1
ATOM 1218 O O . ALA A 1 158 ? 0.218 -17.561 -6.698 1.00 92.31 158 ALA A O 1
ATOM 1219 N N . ALA A 1 159 ? 2.142 -18.589 -6.163 1.00 92.38 159 ALA A N 1
ATOM 1220 C CA . ALA A 1 159 ? 1.633 -19.239 -4.956 1.00 92.38 159 ALA A CA 1
ATOM 1221 C C . ALA A 1 159 ? 1.244 -18.240 -3.853 1.00 92.38 159 ALA A C 1
ATOM 1223 O O . ALA A 1 159 ? 0.268 -18.471 -3.141 1.00 92.38 159 ALA A O 1
ATOM 1224 N N . PHE A 1 160 ? 1.992 -17.145 -3.704 1.00 93.69 160 PHE A N 1
ATOM 1225 C CA . PHE A 1 160 ? 1.645 -16.076 -2.770 1.00 93.69 160 PHE A CA 1
ATOM 1226 C C . PHE A 1 160 ? 0.460 -15.255 -3.296 1.00 93.69 160 PHE A C 1
ATOM 1228 O O . PHE A 1 160 ? -0.524 -15.065 -2.593 1.00 93.69 160 PHE A O 1
ATOM 1235 N N . ALA A 1 161 ? 0.506 -14.850 -4.567 1.00 93.56 161 ALA A N 1
ATOM 1236 C CA . ALA A 1 161 ? -0.534 -14.067 -5.231 1.00 93.56 161 ALA A CA 1
ATOM 1237 C C . ALA A 1 161 ? -1.907 -14.759 -5.227 1.00 93.56 161 ALA A C 1
ATOM 1239 O O . ALA A 1 161 ? -2.930 -14.096 -5.119 1.00 93.56 161 ALA A O 1
ATOM 1240 N N . ALA A 1 162 ? -1.951 -16.092 -5.302 1.00 92.75 162 ALA A N 1
ATOM 1241 C CA . ALA A 1 162 ? -3.196 -16.856 -5.204 1.00 92.75 162 ALA A CA 1
ATOM 1242 C C . ALA A 1 162 ? -3.871 -16.777 -3.821 1.00 92.75 162 ALA A C 1
ATOM 1244 O O . ALA A 1 162 ? -5.029 -17.161 -3.694 1.00 92.75 162 ALA A O 1
ATOM 1245 N N . ARG A 1 163 ? -3.149 -16.320 -2.792 1.00 90.62 163 ARG A N 1
ATOM 1246 C CA . ARG A 1 163 ? -3.605 -16.257 -1.396 1.00 90.62 163 ARG A CA 1
ATOM 1247 C C . ARG A 1 163 ? -3.724 -14.836 -0.858 1.00 90.62 163 ARG A C 1
ATOM 1249 O O . ARG A 1 163 ? -4.157 -14.683 0.278 1.00 90.62 163 ARG A O 1
ATOM 1256 N N . GLN A 1 164 ? -3.326 -13.830 -1.638 1.00 92.62 164 GLN A N 1
ATOM 1257 C CA . GLN A 1 164 ? -3.489 -12.441 -1.227 1.00 92.62 164 GLN A CA 1
ATOM 1258 C C . GLN A 1 164 ? -4.970 -12.116 -1.074 1.00 92.62 164 GLN A C 1
ATOM 1260 O O . GLN A 1 164 ? -5.799 -12.518 -1.901 1.00 92.62 164 GLN A O 1
ATOM 1265 N N . GLY A 1 165 ? -5.282 -11.355 -0.032 1.00 93.06 165 GLY A N 1
ATOM 1266 C CA . GLY A 1 165 ? -6.614 -10.812 0.154 1.00 93.06 165 GLY A CA 1
ATOM 1267 C C . GLY A 1 165 ? -6.982 -9.793 -0.933 1.00 93.06 165 GLY A C 1
ATOM 1268 O O . GLY A 1 165 ? -6.158 -9.419 -1.778 1.00 93.06 165 GLY A O 1
ATOM 1269 N N . PRO A 1 166 ? -8.241 -9.335 -0.940 1.00 94.44 166 PRO A N 1
ATOM 1270 C CA . PRO A 1 166 ? -8.742 -8.438 -1.971 1.00 94.44 166 PRO A CA 1
ATOM 1271 C C . PRO A 1 166 ? -7.963 -7.119 -1.991 1.00 94.44 166 PRO A C 1
ATOM 1273 O O . PRO A 1 166 ? -7.638 -6.542 -0.951 1.00 94.44 166 PRO A O 1
ATOM 1276 N N . LEU A 1 167 ? -7.694 -6.617 -3.197 1.00 97.00 167 LEU A N 1
ATOM 1277 C CA . LEU A 1 167 ? -7.077 -5.311 -3.407 1.00 97.00 167 LEU A CA 1
ATOM 1278 C C . LEU A 1 167 ? -7.549 -4.675 -4.717 1.00 97.00 167 LEU A C 1
ATOM 1280 O O . LEU A 1 167 ? -7.935 -5.363 -5.662 1.00 97.00 167 LEU A O 1
ATOM 1284 N N . THR A 1 168 ? -7.496 -3.346 -4.781 1.00 98.19 168 THR A N 1
ATOM 1285 C CA . THR A 1 168 ? -7.705 -2.566 -6.004 1.00 98.19 168 THR A CA 1
ATOM 1286 C C . THR A 1 168 ? -6.361 -2.083 -6.544 1.00 98.19 168 THR A C 1
ATOM 1288 O O . THR A 1 168 ? -5.578 -1.447 -5.834 1.00 98.19 168 THR A O 1
ATOM 1291 N N . ARG A 1 169 ? -6.098 -2.367 -7.820 1.00 96.31 169 ARG A N 1
ATOM 1292 C CA . ARG A 1 169 ? -4.928 -1.907 -8.572 1.00 96.31 169 ARG A CA 1
ATOM 1293 C C . ARG A 1 169 ? -5.361 -0.806 -9.513 1.00 96.31 169 ARG A C 1
ATOM 1295 O O . ARG A 1 169 ? -6.146 -1.047 -10.423 1.00 96.31 169 ARG A O 1
ATOM 1302 N N . VAL A 1 170 ? -4.821 0.384 -9.317 1.00 96.06 170 VAL A N 1
ATOM 1303 C CA . VAL A 1 170 ? -5.016 1.512 -10.219 1.00 96.06 170 VAL A CA 1
ATOM 1304 C C . VAL A 1 170 ? -3.788 1.622 -11.108 1.00 96.06 170 VAL A C 1
ATOM 1306 O O . VAL A 1 170 ? -2.668 1.828 -10.628 1.00 96.06 170 VAL A O 1
ATOM 1309 N N . VAL A 1 171 ? -3.991 1.468 -12.410 1.00 92.75 171 VAL A N 1
ATOM 1310 C CA . VAL A 1 171 ? -2.921 1.480 -13.410 1.00 92.75 171 VAL A CA 1
ATOM 1311 C C . VAL A 1 171 ? -3.267 2.504 -14.476 1.00 92.75 171 VAL A C 1
ATOM 1313 O O . VAL A 1 171 ? -4.399 2.549 -14.948 1.00 92.75 171 VAL A O 1
ATOM 1316 N N . LEU A 1 172 ? -2.310 3.352 -14.832 1.00 90.50 172 LEU A N 1
ATOM 1317 C CA . LEU A 1 172 ? -2.438 4.247 -15.968 1.00 90.50 172 LEU A CA 1
ATOM 1318 C C . LEU A 1 172 ? -2.110 3.463 -17.236 1.00 90.50 172 LEU A C 1
ATOM 1320 O O . LEU A 1 172 ? -1.147 2.700 -17.265 1.00 90.50 172 LEU A O 1
ATOM 1324 N N . GLN A 1 173 ? -2.916 3.627 -18.279 1.00 86.38 173 GLN A N 1
ATOM 1325 C CA . GLN A 1 173 ? -2.639 3.021 -19.574 1.00 86.38 173 GLN A CA 1
ATOM 1326 C C . GLN A 1 173 ? -1.235 3.425 -20.044 1.00 86.38 173 GLN A C 1
ATOM 1328 O O . GLN A 1 173 ? -0.880 4.598 -20.013 1.00 86.38 173 GLN A O 1
ATOM 1333 N N . GLY A 1 174 ? -0.437 2.438 -20.444 1.00 82.19 174 GLY A N 1
ATOM 1334 C CA . GLY A 1 174 ? 0.964 2.636 -20.807 1.00 82.19 174 GLY A CA 1
ATOM 1335 C C . GLY A 1 174 ? 1.951 2.445 -19.654 1.00 82.19 174 GLY A C 1
ATOM 1336 O O . GLY A 1 174 ? 3.094 2.141 -19.939 1.00 82.19 174 GLY A O 1
ATOM 1337 N N . ASP A 1 175 ? 1.565 2.510 -18.375 1.00 84.06 175 ASP A N 1
ATOM 1338 C CA . ASP A 1 175 ? 2.518 2.250 -17.283 1.00 84.06 175 ASP A CA 1
ATOM 1339 C C . ASP A 1 175 ? 2.989 0.782 -17.297 1.00 84.06 175 ASP A C 1
ATOM 1341 O O . ASP A 1 175 ? 2.216 -0.146 -17.037 1.00 84.06 175 ASP A O 1
ATOM 1345 N N . GLY A 1 176 ? 4.270 0.582 -17.624 1.00 79.38 176 GLY A N 1
ATOM 1346 C CA . GLY A 1 176 ? 4.889 -0.735 -17.750 1.00 79.38 176 GLY A CA 1
ATOM 1347 C C . GLY A 1 176 ? 5.365 -1.355 -16.435 1.00 79.38 176 GLY A C 1
ATOM 1348 O O . GLY A 1 176 ? 5.577 -2.566 -16.400 1.00 79.38 176 GLY A O 1
ATOM 1349 N N . ILE A 1 177 ? 5.505 -0.586 -15.344 1.00 80.38 177 ILE A N 1
ATOM 1350 C CA . ILE A 1 177 ? 6.070 -1.083 -14.073 1.00 80.38 177 ILE A CA 1
ATOM 1351 C C . ILE A 1 177 ? 5.360 -2.333 -13.535 1.00 80.38 177 ILE A C 1
ATOM 1353 O O . ILE A 1 177 ? 6.052 -3.275 -13.136 1.00 80.38 177 ILE A O 1
ATOM 1357 N N . PRO A 1 178 ? 4.018 -2.436 -13.578 1.00 74.62 178 PRO A N 1
ATOM 1358 C CA . PRO A 1 178 ? 3.315 -3.643 -13.143 1.00 74.62 178 PRO A CA 1
ATOM 1359 C C . PRO A 1 178 ? 3.664 -4.923 -13.926 1.00 74.62 178 PRO A C 1
ATOM 1361 O O . PRO A 1 178 ? 3.250 -6.011 -13.522 1.00 74.62 178 PRO A O 1
ATOM 1364 N N . LEU A 1 179 ? 4.392 -4.815 -15.043 1.00 76.44 179 LEU A N 1
ATOM 1365 C CA . LEU A 1 179 ? 4.790 -5.929 -15.908 1.00 76.44 179 LEU A CA 1
ATOM 1366 C C . LEU A 1 179 ? 6.272 -6.314 -15.768 1.00 76.44 179 LEU A C 1
ATOM 1368 O O . LEU A 1 179 ? 6.660 -7.380 -16.241 1.00 76.44 179 LEU A O 1
ATOM 1372 N N . LEU A 1 180 ? 7.100 -5.497 -15.107 1.00 75.00 180 LEU A N 1
ATOM 1373 C CA . LEU A 1 180 ? 8.562 -5.659 -15.106 1.00 75.00 180 LEU A CA 1
ATOM 1374 C C . LEU A 1 180 ? 9.109 -6.645 -14.058 1.00 75.00 180 LEU A C 1
ATOM 1376 O O . LEU A 1 180 ? 10.322 -6.778 -13.929 1.00 75.00 180 LEU A O 1
ATOM 1380 N N . ALA A 1 181 ? 8.249 -7.360 -13.326 1.00 76.50 181 ALA A N 1
ATOM 1381 C CA . ALA A 1 181 ? 8.666 -8.317 -12.298 1.00 76.50 181 ALA A CA 1
ATOM 1382 C C . ALA A 1 181 ? 8.406 -9.775 -12.757 1.00 76.50 181 ALA A C 1
ATOM 1384 O O . ALA A 1 181 ? 7.372 -10.365 -12.422 1.00 76.50 181 ALA A O 1
ATOM 1385 N N . PRO A 1 182 ? 9.318 -10.397 -13.533 1.00 75.25 182 PRO A N 1
ATOM 1386 C CA . PRO A 1 182 ? 9.054 -11.662 -14.229 1.00 75.25 182 PRO A CA 1
ATOM 1387 C C . PRO A 1 182 ? 8.780 -12.848 -13.291 1.00 75.25 182 PRO A C 1
ATOM 1389 O O . PRO A 1 182 ? 8.087 -13.791 -13.682 1.00 75.25 182 PRO A O 1
ATOM 1392 N N . TRP A 1 183 ? 9.249 -12.790 -12.043 1.00 81.94 183 TRP A N 1
ATOM 1393 C CA . TRP A 1 183 ? 9.094 -13.849 -11.035 1.00 81.94 183 TRP A CA 1
ATOM 1394 C C . TRP A 1 183 ? 7.859 -13.689 -10.145 1.00 81.94 183 TRP A C 1
ATOM 1396 O O . TRP A 1 183 ? 7.461 -14.624 -9.443 1.00 81.94 183 TRP A O 1
ATOM 1406 N N . PHE A 1 184 ? 7.233 -12.516 -10.180 1.00 89.94 184 PHE A N 1
ATOM 1407 C CA . PHE A 1 184 ? 6.135 -12.159 -9.295 1.00 89.94 184 PHE A CA 1
ATOM 1408 C C . PHE A 1 184 ? 4.840 -11.980 -10.087 1.00 89.94 184 PHE A C 1
ATOM 1410 O O . PHE A 1 184 ? 4.833 -11.751 -11.297 1.00 89.94 184 PHE A O 1
ATOM 1417 N N . ARG A 1 185 ? 3.702 -12.182 -9.427 1.00 92.69 185 ARG A N 1
ATOM 1418 C CA . ARG A 1 185 ? 2.381 -12.118 -10.054 1.00 92.69 185 ARG A CA 1
ATOM 1419 C C . ARG A 1 185 ? 1.459 -11.252 -9.223 1.00 92.69 185 ARG A C 1
ATOM 1421 O O . ARG A 1 185 ? 1.521 -11.244 -7.997 1.00 92.69 185 ARG A O 1
ATOM 1428 N N . HIS A 1 186 ? 0.590 -10.529 -9.910 1.00 92.50 186 HIS A N 1
ATOM 1429 C CA . HIS A 1 186 ? -0.532 -9.890 -9.251 1.00 92.50 186 HIS A CA 1
ATOM 1430 C C . HIS A 1 186 ? -1.602 -10.933 -8.920 1.00 92.50 186 HIS A C 1
ATOM 1432 O O . HIS A 1 186 ? -1.740 -11.916 -9.658 1.00 92.50 186 HIS A O 1
ATOM 1438 N N . PRO A 1 187 ? -2.359 -10.740 -7.831 1.00 92.50 187 PRO A N 1
ATOM 1439 C CA . PRO A 1 187 ? -3.429 -11.656 -7.483 1.00 92.50 187 PRO A CA 1
ATOM 1440 C C . PRO A 1 187 ? -4.525 -11.575 -8.544 1.00 92.50 187 PRO A C 1
ATOM 1442 O O . PRO A 1 187 ? -4.915 -10.489 -8.973 1.00 92.50 187 PRO A O 1
ATOM 1445 N N . LYS A 1 188 ? -5.029 -12.734 -8.979 1.00 89.38 188 LYS A N 1
ATOM 1446 C CA . LYS A 1 188 ? -6.109 -12.803 -9.980 1.00 89.38 188 LYS A CA 1
ATOM 1447 C C . LYS A 1 188 ? -7.425 -12.212 -9.462 1.00 89.38 188 LYS A C 1
ATOM 1449 O O . LYS A 1 188 ? -8.258 -11.809 -10.259 1.00 89.38 188 LYS A O 1
ATOM 1454 N N . SER A 1 189 ? -7.591 -12.164 -8.141 1.00 88.25 189 SER A N 1
ATOM 1455 C CA . SER A 1 189 ? -8.735 -11.576 -7.441 1.00 88.25 189 SER A CA 1
ATOM 1456 C C . SER A 1 189 ? -8.695 -10.045 -7.364 1.00 88.25 189 SER A C 1
ATOM 1458 O O . SER A 1 189 ? -9.670 -9.449 -6.912 1.00 88.25 189 SER A O 1
ATOM 1460 N N . ALA A 1 190 ? -7.597 -9.391 -7.770 1.00 92.19 190 ALA A N 1
ATOM 1461 C CA . ALA A 1 190 ? -7.520 -7.935 -7.714 1.00 92.19 190 ALA A CA 1
ATOM 1462 C C . ALA A 1 190 ? -8.477 -7.266 -8.702 1.00 92.19 190 ALA A C 1
ATOM 1464 O O . ALA A 1 190 ? -8.490 -7.575 -9.893 1.00 92.19 190 ALA A O 1
ATOM 1465 N N . GLU A 1 191 ? -9.183 -6.249 -8.216 1.00 95.06 191 GLU A N 1
ATOM 1466 C CA . GLU A 1 191 ? -9.900 -5.304 -9.065 1.00 95.06 191 GLU A CA 1
ATOM 1467 C C . GLU A 1 191 ? -8.879 -4.439 -9.817 1.00 95.06 191 GLU A C 1
ATOM 1469 O O . GLU A 1 191 ? -8.036 -3.795 -9.191 1.00 95.06 191 GLU A O 1
ATOM 1474 N N . LEU A 1 192 ? -8.944 -4.409 -11.151 1.00 93.88 192 LEU A N 1
ATOM 1475 C CA . LEU A 1 192 ? -8.113 -3.535 -11.981 1.00 93.88 192 LEU A CA 1
ATOM 1476 C C . LEU A 1 192 ? -8.915 -2.307 -12.418 1.00 93.88 192 LEU A C 1
ATOM 1478 O O . LEU A 1 192 ? -9.884 -2.420 -13.164 1.00 93.88 192 LEU A O 1
ATOM 1482 N N . VAL A 1 193 ? -8.460 -1.128 -12.003 1.00 94.31 193 VAL A N 1
ATOM 1483 C CA . VAL A 1 193 ? -8.939 0.166 -12.490 1.00 94.31 193 VAL A CA 1
ATOM 1484 C C . VAL A 1 193 ? -7.908 0.713 -13.469 1.00 94.31 193 VAL A C 1
ATOM 1486 O O . VAL A 1 193 ? -6.833 1.161 -13.066 1.00 94.31 193 VAL A O 1
ATOM 1489 N N . LEU A 1 194 ? -8.236 0.672 -14.759 1.00 91.69 194 LEU A N 1
ATOM 1490 C CA . LEU A 1 194 ? -7.394 1.226 -15.815 1.00 91.69 194 LEU A CA 1
ATOM 1491 C C . LEU A 1 194 ? -7.775 2.689 -16.074 1.00 91.69 194 LEU A C 1
ATOM 1493 O O . LEU A 1 194 ? -8.871 2.984 -16.549 1.00 91.69 194 LEU A O 1
ATOM 1497 N N . LEU A 1 195 ? -6.868 3.611 -15.764 1.00 89.19 195 LEU A N 1
ATOM 1498 C CA . LEU A 1 195 ? -7.015 5.028 -16.078 1.00 89.19 195 LEU A CA 1
ATOM 1499 C C . LEU A 1 195 ? -6.522 5.289 -17.502 1.00 89.19 195 LEU A C 1
ATOM 1501 O O . LEU A 1 195 ? -5.457 4.810 -17.888 1.00 89.19 195 LEU A O 1
ATOM 1505 N N . LYS A 1 196 ? -7.256 6.090 -18.277 1.00 85.38 196 LYS A N 1
ATOM 1506 C CA . LYS A 1 196 ? -6.802 6.509 -19.610 1.00 85.38 196 LYS A CA 1
ATOM 1507 C C . LYS A 1 196 ? -5.642 7.503 -19.491 1.00 85.38 196 LYS A C 1
ATOM 1509 O O . LYS A 1 196 ? -5.754 8.517 -18.788 1.00 85.38 196 LYS A O 1
ATOM 1514 N N . SER A 1 197 ? -4.550 7.234 -20.199 1.00 70.56 197 SER A N 1
ATOM 1515 C CA . SER A 1 197 ? -3.472 8.198 -20.423 1.00 70.56 197 SER A CA 1
ATOM 1516 C C . SER A 1 197 ? -3.757 9.030 -21.677 1.00 70.56 197 SER A C 1
ATOM 1518 O O . SER A 1 197 ? -4.542 8.645 -22.539 1.00 70.56 197 SER A O 1
ATOM 1520 N N . GLY A 1 198 ? -3.127 10.203 -21.765 1.00 63.28 198 GLY A N 1
ATOM 1521 C CA . GLY A 1 198 ? -3.087 10.998 -22.999 1.00 63.28 198 GLY A CA 1
ATOM 1522 C C . GLY A 1 198 ? -1.820 10.750 -23.826 1.00 63.28 198 GLY A C 1
ATOM 1523 O O . GLY A 1 198 ? -1.522 11.551 -24.702 1.00 63.28 198 GLY A O 1
ATOM 1524 N N . GLY A 1 199 ? -1.036 9.716 -23.498 1.00 61.41 199 GLY A N 1
ATOM 1525 C CA . GLY A 1 199 ? 0.270 9.424 -24.095 1.00 61.41 199 GLY A CA 1
ATOM 1526 C C . GLY A 1 199 ? 0.579 7.922 -24.119 1.00 61.41 199 GLY A C 1
ATOM 1527 O O . GLY A 1 199 ? -0.070 7.135 -23.434 1.00 61.41 199 GLY A O 1
ATOM 1528 N N . LEU A 1 200 ? 1.543 7.524 -24.954 1.00 58.41 200 LEU A N 1
ATOM 1529 C CA . LEU A 1 200 ? 1.895 6.121 -25.235 1.00 58.41 200 LEU A CA 1
ATOM 1530 C C . LEU A 1 200 ? 3.285 5.718 -24.705 1.00 58.41 200 LEU A C 1
ATOM 1532 O O . LEU A 1 200 ? 3.797 4.664 -25.071 1.00 58.41 200 LEU A O 1
ATOM 1536 N N . ASP A 1 201 ? 3.919 6.546 -23.875 1.00 65.69 201 ASP A N 1
ATOM 1537 C CA . ASP A 1 201 ? 5.298 6.302 -23.445 1.00 65.69 201 ASP A CA 1
ATOM 1538 C C . ASP A 1 201 ? 5.370 5.478 -22.152 1.00 65.69 201 ASP A C 1
ATOM 1540 O O . ASP A 1 201 ? 5.043 5.949 -21.061 1.00 65.69 201 ASP A O 1
ATOM 1544 N N . PHE A 1 202 ? 5.852 4.241 -22.286 1.00 62.47 202 PHE A N 1
ATOM 1545 C CA . PHE A 1 202 ? 5.781 3.225 -21.241 1.00 62.47 202 PHE A CA 1
ATOM 1546 C C . PHE A 1 202 ? 6.434 3.594 -19.901 1.00 62.47 202 PHE A C 1
ATOM 1548 O O . PHE A 1 202 ? 5.963 3.165 -18.845 1.00 62.47 202 PHE A O 1
ATOM 1555 N N . ALA A 1 203 ? 7.518 4.371 -19.932 1.00 61.47 203 ALA A N 1
ATOM 1556 C CA . ALA A 1 203 ? 8.243 4.777 -18.732 1.00 61.47 203 ALA A CA 1
ATOM 1557 C C . ALA A 1 203 ? 7.759 6.145 -18.229 1.00 61.47 203 ALA A C 1
ATOM 1559 O O . ALA A 1 203 ? 7.607 6.358 -17.026 1.00 61.47 203 ALA A O 1
ATOM 1560 N N . LEU A 1 204 ? 7.443 7.068 -19.140 1.00 66.81 204 LEU A N 1
ATOM 1561 C CA . LEU A 1 204 ? 6.941 8.400 -18.791 1.00 66.81 204 LEU A CA 1
ATOM 1562 C C . LEU A 1 204 ? 5.542 8.379 -18.157 1.00 66.81 204 LEU A C 1
ATOM 1564 O O . LEU A 1 204 ? 5.209 9.314 -17.420 1.00 66.81 204 LEU A O 1
ATOM 1568 N N . GLU A 1 205 ? 4.725 7.352 -18.417 1.00 74.75 205 GLU A N 1
ATOM 1569 C CA . GLU A 1 205 ? 3.413 7.193 -17.773 1.00 74.75 205 GLU A CA 1
ATOM 1570 C C . GLU A 1 205 ? 3.517 6.805 -16.281 1.00 74.75 205 GLU A C 1
ATOM 1572 O O . GLU A 1 205 ? 2.591 7.096 -15.518 1.00 74.75 205 GLU A O 1
ATOM 1577 N N . HIS A 1 206 ? 4.660 6.281 -15.812 1.00 79.88 206 HIS A N 1
ATOM 1578 C CA . HIS A 1 206 ? 4.912 6.001 -14.391 1.00 79.88 206 HIS A CA 1
ATOM 1579 C C . HIS A 1 206 ? 5.226 7.283 -13.596 1.00 79.88 206 HIS A C 1
ATOM 1581 O O . HIS A 1 206 ? 6.316 7.500 -13.064 1.00 79.88 206 HIS A O 1
ATOM 1587 N N . ASN A 1 207 ? 4.253 8.191 -13.535 1.00 84.44 207 ASN A N 1
ATOM 1588 C CA . ASN A 1 207 ? 4.409 9.513 -12.943 1.00 84.44 207 ASN A CA 1
ATOM 1589 C C . ASN A 1 207 ? 3.184 9.894 -12.099 1.00 84.44 207 ASN A C 1
ATOM 1591 O O . ASN A 1 207 ? 2.053 9.936 -12.590 1.00 84.44 207 ASN A O 1
ATOM 1595 N N . ARG A 1 208 ? 3.412 10.255 -10.828 1.00 89.38 208 ARG A N 1
ATOM 1596 C CA . ARG A 1 208 ? 2.337 10.628 -9.891 1.00 89.38 208 ARG A CA 1
ATOM 1597 C C . ARG A 1 208 ? 1.449 11.768 -10.404 1.00 89.38 208 ARG A C 1
ATOM 1599 O O . ARG A 1 208 ? 0.237 11.716 -10.217 1.00 89.38 208 ARG A O 1
ATOM 1606 N N . ASP A 1 209 ? 2.003 12.769 -11.086 1.00 88.12 209 ASP A N 1
ATOM 1607 C CA . ASP A 1 209 ? 1.213 13.885 -11.621 1.00 88.12 209 ASP A CA 1
ATOM 1608 C C . ASP A 1 209 ? 0.306 13.455 -12.775 1.00 88.12 209 ASP A C 1
ATOM 1610 O O . ASP A 1 209 ? -0.798 13.983 -12.929 1.00 88.12 209 ASP A O 1
ATOM 1614 N N . ARG A 1 210 ? 0.725 12.465 -13.570 1.00 88.69 210 ARG A N 1
ATOM 1615 C CA . ARG A 1 210 ? -0.131 11.886 -14.613 1.00 88.69 210 ARG A CA 1
ATOM 1616 C C . ARG A 1 210 ? -1.296 11.112 -14.008 1.00 88.69 210 ARG A C 1
ATOM 1618 O O . ARG A 1 210 ? -2.432 11.340 -14.420 1.00 88.69 210 ARG A O 1
ATOM 1625 N N . TYR A 1 211 ? -1.035 10.300 -12.984 1.00 91.62 211 TYR A N 1
ATOM 1626 C CA . TYR A 1 211 ? -2.074 9.609 -12.214 1.00 91.62 211 TYR A CA 1
ATOM 1627 C C . TYR A 1 211 ? -3.068 10.588 -11.583 1.00 91.62 211 TYR A C 1
ATOM 1629 O O . TYR A 1 211 ? -4.277 10.409 -11.724 1.00 91.62 211 TYR A O 1
ATOM 1637 N N . ARG A 1 212 ? -2.576 11.673 -10.970 1.00 90.56 212 ARG A N 1
ATOM 1638 C CA . ARG A 1 212 ? -3.418 12.747 -10.424 1.00 90.56 212 ARG A CA 1
ATOM 1639 C C . ARG A 1 212 ? -4.350 13.327 -11.486 1.00 90.56 212 ARG A C 1
ATOM 1641 O O . ARG A 1 212 ? -5.559 13.390 -11.277 1.00 90.56 212 ARG A O 1
ATOM 1648 N N . ARG A 1 213 ? -3.798 13.747 -12.631 1.00 89.75 213 ARG A N 1
ATOM 1649 C CA . ARG A 1 213 ? -4.582 14.331 -13.732 1.00 89.75 213 ARG A CA 1
ATOM 1650 C C . ARG A 1 213 ? -5.607 13.343 -14.281 1.00 89.75 213 ARG A C 1
ATOM 1652 O O . ARG A 1 213 ? -6.732 13.737 -14.564 1.00 89.75 213 ARG A O 1
ATOM 1659 N N . ALA A 1 214 ? -5.230 12.076 -14.426 1.00 90.00 214 ALA A N 1
ATOM 1660 C CA . ALA A 1 214 ? -6.128 11.042 -14.920 1.00 90.00 214 ALA A CA 1
ATOM 1661 C C . ALA A 1 214 ? -7.282 10.761 -13.944 1.00 90.00 214 ALA A C 1
ATOM 1663 O O . ALA A 1 214 ? -8.420 10.636 -14.386 1.00 90.00 214 ALA A O 1
ATOM 1664 N N . LEU A 1 215 ? -7.016 10.744 -12.632 1.00 90.75 215 LEU A N 1
ATOM 1665 C CA . LEU A 1 215 ? -8.059 10.637 -11.610 1.00 90.75 215 LEU A CA 1
ATOM 1666 C C . LEU A 1 215 ? -9.020 11.827 -11.660 1.00 90.75 215 LEU A C 1
ATOM 1668 O O . LEU A 1 215 ? -10.222 11.616 -11.697 1.00 90.75 215 LEU A O 1
ATOM 1672 N N . ILE A 1 216 ? -8.522 13.063 -11.743 1.00 87.94 216 ILE A N 1
ATOM 1673 C CA . ILE A 1 216 ? -9.393 14.248 -11.839 1.00 87.94 216 ILE A CA 1
ATOM 1674 C C . ILE A 1 216 ? -10.309 14.160 -13.068 1.00 87.94 216 ILE A C 1
ATOM 1676 O O . ILE A 1 216 ? -11.506 14.397 -12.953 1.00 87.94 216 ILE A O 1
ATOM 1680 N N . ARG A 1 217 ? -9.767 13.765 -14.228 1.00 86.38 217 ARG A N 1
ATOM 16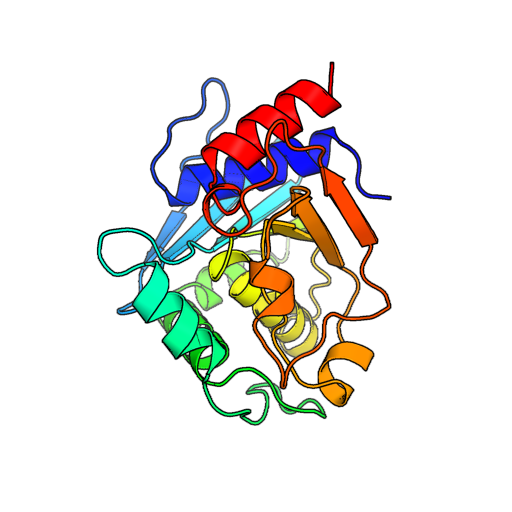81 C CA . ARG A 1 217 ? -10.549 13.617 -15.468 1.00 86.38 217 ARG A CA 1
ATOM 1682 C C . ARG A 1 217 ? -11.575 12.490 -15.429 1.00 86.38 217 ARG A C 1
ATOM 1684 O O . ARG A 1 217 ? -12.568 12.581 -16.125 1.00 86.38 217 ARG A O 1
ATOM 1691 N N . ALA A 1 218 ? -11.324 11.418 -14.683 1.00 82.88 218 ALA A N 1
ATOM 1692 C CA . ALA A 1 218 ? -12.238 10.278 -14.615 1.00 82.88 218 ALA A CA 1
ATOM 1693 C C . ALA A 1 218 ? -13.442 10.514 -13.682 1.00 82.88 218 ALA A C 1
ATOM 1695 O O . ALA A 1 218 ? -14.327 9.663 -13.619 1.00 82.88 218 ALA A O 1
ATOM 1696 N N . GLY A 1 219 ? -13.436 11.607 -12.912 1.00 72.81 219 GLY A N 1
ATOM 1697 C CA . GLY A 1 219 ? -14.507 11.974 -11.983 1.00 72.81 219 GLY A CA 1
ATOM 1698 C C . GLY A 1 219 ? -15.372 13.153 -12.420 1.00 72.81 219 GLY A C 1
ATOM 1699 O O . GLY A 1 219 ? -16.334 13.449 -11.713 1.00 72.81 219 GLY A O 1
ATOM 1700 N N . GLY A 1 220 ? -15.004 13.831 -13.512 1.00 53.66 220 GLY A N 1
ATOM 1701 C CA . GLY A 1 220 ? -15.823 14.843 -14.186 1.00 53.66 220 GLY A CA 1
ATOM 1702 C C . GLY A 1 220 ? -16.521 14.233 -15.386 1.00 53.66 220 GLY A C 1
ATOM 1703 O O . GLY A 1 220 ? -17.682 14.620 -15.620 1.00 53.66 220 GLY A O 1
#

Secondary structure (DSSP, 8-state):
---HHHHHHHHHHHHHTTT---TTS-TT-EEEE-SS-EEEEEEEGGGTEEEEEEPPP-STTHHHHHHHHHTPPEE--TT--SS-EEHHHHHHHHHHIIIIIHHHHHTT--TTSPPPEEEEEEETHHHHHHHHHHHHHHHHS----EEEEESPPP-B-HHHHTTPPP-EEEEETT--GGG--TT-B--TTPEEEEEPPS---TTTT--HHHHHHHHHHH--

Foldseek 3Di:
DDDLVNLLVLLLLQVLQVVDDDPDAPSVADWFDFPVWIWGWGADVVQLEIEIFTEDDDDPCSVVVLLVQLPADWDQQPLRDPFTWRPVLSVRLVRSCVRCVVVVLVVQCDPPDPRGAYEYEYAESRLLNSQSVQVVCCRPVVDRHAREYELYAATTAPGVLCPGDEYEYEYEPLACSNPSRPRGDHRPRYHYHYFYFPDNHHNVCSDSVRVNVSSVVVVD

Radius of gyration: 16.21 Å; chains: 1; bounding box: 35×42×49 Å

pLDDT: mean 87.25, std 11.01, range [50.47, 98.69]

Sequence (220 aa):
MTSHRNLCRAFRAVESVYGRPHAGDNWAGKRIRSAHGEAAVIRFPASQRVYIAFKGTGGEGFWGNLLDDLKAWPAKPDWGRPGRVHAGFQHHLRELMAAGLVWEINNLQEPNAPAPKVILTGFSLGGALAALAAEELRAFWDIEPQVITFAAPPVGTAAFAARQGPLTRVVLQGDGIPLLAPWFRHPKSAELVLLKSGGLDFALEHNRDRYRRALIRAGG